Protein AF-A0A3M7BL14-F1 (afdb_monomer_lite)

Structure (mmCIF, N/CA/C/O backbone):
data_AF-A0A3M7BL14-F1
#
_entry.id   AF-A0A3M7BL14-F1
#
loop_
_atom_site.group_PDB
_atom_site.id
_atom_site.type_symbol
_atom_site.label_atom_id
_atom_site.label_alt_id
_atom_site.label_comp_id
_atom_site.label_asym_id
_atom_site.label_entity_id
_atom_site.label_seq_id
_atom_site.pdbx_PDB_ins_code
_atom_site.Cartn_x
_atom_site.Cartn_y
_atom_site.Cartn_z
_atom_site.occupancy
_atom_site.B_iso_or_equiv
_atom_site.auth_seq_id
_atom_site.auth_comp_id
_atom_site.auth_asym_id
_atom_site.auth_atom_id
_atom_site.pdbx_PDB_model_num
ATOM 1 N N . MET A 1 1 ? 9.850 -23.586 7.748 1.00 41.16 1 MET A N 1
ATOM 2 C CA . MET A 1 1 ? 8.834 -22.650 7.233 1.00 41.16 1 MET A CA 1
ATOM 3 C C . MET A 1 1 ? 8.007 -23.452 6.262 1.00 41.16 1 MET A C 1
ATOM 5 O O . MET A 1 1 ? 8.521 -23.792 5.204 1.00 41.16 1 MET A O 1
ATOM 9 N N . ASP A 1 2 ? 6.815 -23.858 6.680 1.00 37.50 2 ASP A N 1
ATOM 10 C CA . ASP A 1 2 ? 5.893 -24.567 5.799 1.00 37.50 2 ASP A CA 1
ATOM 11 C C . ASP A 1 2 ? 5.410 -23.602 4.717 1.00 37.50 2 ASP A C 1
ATOM 13 O O . ASP A 1 2 ? 5.098 -22.442 5.001 1.00 37.50 2 ASP A O 1
ATOM 17 N N . LEU A 1 3 ? 5.419 -24.060 3.466 1.00 44.44 3 LEU A N 1
ATOM 18 C CA . LEU A 1 3 ? 4.859 -23.299 2.356 1.00 44.44 3 LEU A CA 1
ATOM 19 C C . LEU A 1 3 ? 3.351 -23.142 2.596 1.00 44.44 3 LEU A C 1
ATOM 21 O O . LEU A 1 3 ? 2.692 -24.127 2.943 1.00 44.44 3 LEU A O 1
ATOM 25 N N . PRO A 1 4 ? 2.781 -21.940 2.425 1.00 52.47 4 PRO A N 1
ATOM 26 C CA . PRO A 1 4 ? 1.350 -21.756 2.590 1.00 52.47 4 PRO A CA 1
ATOM 27 C C . PRO A 1 4 ? 0.612 -22.582 1.529 1.00 52.47 4 PRO A C 1
ATOM 29 O O . PRO A 1 4 ? 0.928 -22.527 0.340 1.00 52.47 4 PRO A O 1
ATOM 32 N N . SER A 1 5 ? -0.362 -23.383 1.960 1.00 56.09 5 SER A N 1
ATOM 33 C CA . SER A 1 5 ? -1.155 -24.214 1.057 1.00 56.09 5 SER A CA 1
ATOM 34 C C . SER A 1 5 ? -1.935 -23.355 0.055 1.00 56.09 5 SER A C 1
ATOM 36 O O . SER A 1 5 ? -2.539 -22.343 0.424 1.00 56.09 5 SER A O 1
ATOM 38 N N . ILE A 1 6 ? -1.972 -23.79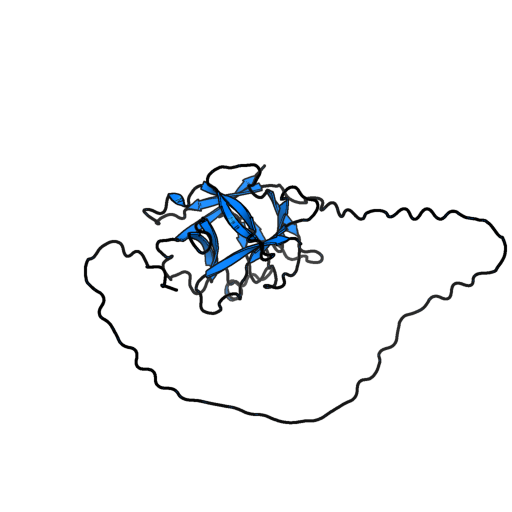7 -1.202 1.00 61.47 6 ILE A N 1
ATOM 39 C CA . ILE A 1 6 ? -2.908 -23.301 -2.216 1.00 61.47 6 ILE A CA 1
ATOM 40 C C . ILE A 1 6 ? -4.234 -24.037 -2.008 1.00 61.47 6 ILE A C 1
ATOM 42 O O . ILE A 1 6 ? -4.278 -25.268 -1.968 1.00 61.47 6 ILE A O 1
ATOM 46 N N . CYS A 1 7 ? -5.320 -23.286 -1.839 1.00 57.59 7 CYS A N 1
ATOM 47 C CA . CYS A 1 7 ? -6.645 -23.856 -1.616 1.00 57.59 7 CYS A CA 1
ATOM 48 C C . CYS A 1 7 ? -7.223 -24.303 -2.956 1.00 57.59 7 CYS A C 1
ATOM 50 O O . CYS A 1 7 ? -7.874 -23.519 -3.640 1.00 57.59 7 CYS A O 1
ATOM 52 N N . ASN A 1 8 ? -7.009 -25.564 -3.327 1.00 48.22 8 ASN A N 1
ATOM 53 C CA . ASN A 1 8 ? -7.772 -26.165 -4.413 1.00 48.22 8 ASN A CA 1
ATOM 54 C C . ASN A 1 8 ? -9.189 -26.462 -3.918 1.00 48.22 8 ASN A C 1
ATOM 56 O O . ASN A 1 8 ? -9.398 -27.297 -3.036 1.00 48.22 8 ASN A O 1
ATOM 60 N N . GLY A 1 9 ? -10.170 -25.777 -4.502 1.00 47.72 9 GLY A N 1
ATOM 61 C CA . GLY A 1 9 ? -11.569 -26.157 -4.376 1.00 47.72 9 GLY A CA 1
ATOM 62 C C . GLY A 1 9 ? -11.783 -27.543 -4.985 1.00 47.72 9 GLY A C 1
ATOM 63 O O . GLY A 1 9 ? -11.813 -27.680 -6.200 1.00 47.72 9 GLY A O 1
ATOM 64 N N . GLY A 1 10 ? -11.928 -28.553 -4.126 1.00 42.00 10 GLY A N 1
ATOM 65 C CA . GLY A 1 10 ? -12.527 -29.851 -4.441 1.00 42.00 10 GLY A CA 1
ATOM 66 C C . GLY A 1 10 ? -11.692 -30.820 -5.287 1.00 42.00 10 GLY A C 1
ATOM 67 O O . GLY A 1 10 ? -11.749 -30.791 -6.507 1.00 42.00 10 GLY A O 1
ATOM 68 N N . SER A 1 11 ? -11.017 -31.768 -4.629 1.00 35.56 11 SER A N 1
ATOM 69 C CA . SER A 1 11 ? -11.006 -33.204 -4.978 1.00 35.56 11 SER A CA 1
ATOM 70 C C . SER A 1 11 ? -10.011 -33.934 -4.070 1.00 35.56 11 SER A C 1
ATOM 72 O O . SER A 1 11 ? -8.833 -33.591 -3.998 1.00 35.56 11 SER A O 1
ATOM 74 N N . THR A 1 12 ? -10.496 -34.934 -3.340 1.00 47.69 12 THR A N 1
ATOM 75 C CA . THR A 1 12 ? -9.707 -35.804 -2.465 1.00 47.69 12 THR A CA 1
ATOM 76 C C . THR A 1 12 ? -8.839 -36.753 -3.289 1.00 47.69 12 THR A C 1
ATOM 78 O O . THR A 1 12 ? -9.348 -37.715 -3.863 1.00 47.69 12 THR A O 1
ATOM 81 N N . SER A 1 13 ? -7.525 -36.533 -3.325 1.00 33.97 13 SER A N 1
ATOM 82 C CA . SER A 1 13 ? -6.519 -37.548 -3.681 1.00 33.97 13 SER A CA 1
ATOM 83 C C . SER A 1 13 ? -5.171 -37.178 -3.041 1.00 33.97 13 SER A C 1
ATOM 85 O O . SER A 1 13 ? -4.800 -36.005 -3.085 1.00 33.97 13 SER A O 1
ATOM 87 N N . PRO A 1 14 ? -4.447 -38.121 -2.408 1.00 36.03 14 PRO A N 1
ATOM 88 C CA . PRO A 1 14 ? -3.209 -37.817 -1.690 1.00 36.03 14 PRO A CA 1
ATOM 89 C C . PRO A 1 14 ? -2.059 -37.469 -2.656 1.00 36.03 14 PRO A C 1
ATOM 91 O O . PRO A 1 14 ? -2.039 -37.970 -3.784 1.00 36.03 14 PRO A O 1
ATOM 94 N N . PRO A 1 15 ? -1.083 -36.640 -2.240 1.00 37.47 15 PRO A N 1
ATOM 95 C CA . PRO A 1 15 ? -0.008 -36.202 -3.118 1.00 37.47 15 PRO A CA 1
ATOM 96 C C . PRO A 1 15 ? 0.988 -37.336 -3.389 1.00 37.47 15 PRO A C 1
ATOM 98 O O . PRO A 1 15 ? 1.529 -37.967 -2.480 1.00 37.47 15 PRO A O 1
ATOM 101 N N . PHE A 1 16 ? 1.247 -37.556 -4.674 1.00 31.77 16 PHE A N 1
ATOM 102 C CA . PHE A 1 16 ? 2.338 -38.375 -5.183 1.00 31.77 16 PHE A CA 1
ATOM 103 C C . PHE A 1 16 ? 3.661 -37.648 -4.886 1.00 31.77 16 PHE A C 1
ATOM 105 O O . PHE A 1 16 ? 3.895 -36.545 -5.379 1.00 31.77 16 PHE A O 1
ATOM 112 N N . PHE A 1 17 ? 4.523 -38.239 -4.058 1.00 30.25 17 PHE A N 1
ATOM 113 C CA . PHE A 1 17 ? 5.873 -37.731 -3.810 1.00 30.25 17 PHE A CA 1
ATOM 114 C C . PHE A 1 17 ? 6.728 -37.923 -5.070 1.00 30.25 17 PHE A C 1
ATOM 116 O O . PHE A 1 17 ? 7.140 -39.041 -5.377 1.00 30.25 17 PHE A O 1
ATOM 123 N N . LEU A 1 18 ? 7.039 -36.840 -5.784 1.00 31.92 18 LEU A N 1
ATOM 124 C CA . LEU A 1 18 ? 8.152 -36.823 -6.732 1.00 31.92 18 LEU A CA 1
ATOM 125 C C . LEU A 1 18 ? 9.403 -36.314 -6.010 1.00 31.92 18 LEU A C 1
ATOM 127 O O . LEU A 1 18 ? 9.546 -35.130 -5.717 1.00 31.92 18 LEU A O 1
ATOM 131 N N . GLN A 1 19 ? 10.307 -37.248 -5.706 1.00 29.39 19 GLN A N 1
ATOM 132 C CA . GLN A 1 19 ? 11.683 -36.958 -5.313 1.00 29.39 19 GLN A CA 1
ATOM 133 C C . GLN A 1 19 ? 12.407 -36.266 -6.474 1.00 29.39 19 GLN A C 1
ATOM 135 O O . GLN A 1 19 ? 12.618 -36.883 -7.519 1.00 29.39 19 GLN A O 1
ATOM 140 N N . TYR A 1 20 ? 12.862 -35.026 -6.280 1.00 29.94 20 TYR A N 1
ATOM 141 C CA . TYR A 1 20 ? 13.857 -34.429 -7.169 1.00 29.94 20 TYR A CA 1
ATOM 142 C C . TYR A 1 20 ? 15.266 -34.657 -6.624 1.00 29.94 20 TYR A C 1
ATOM 144 O O .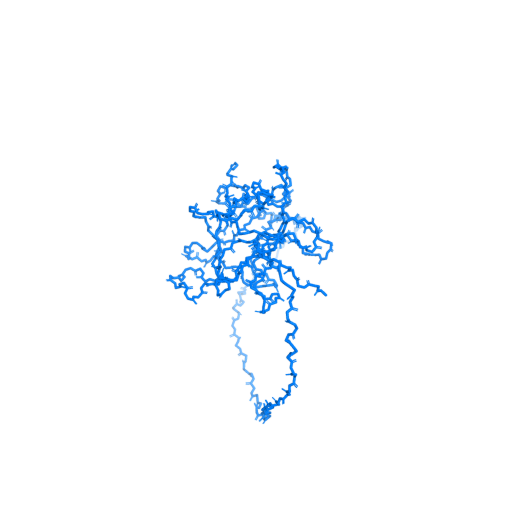 TYR A 1 20 ? 15.673 -34.161 -5.576 1.00 29.94 20 TYR A O 1
ATOM 152 N N . LYS A 1 21 ? 15.980 -35.476 -7.391 1.00 27.09 21 LYS A N 1
ATOM 153 C CA . LYS A 1 21 ? 17.391 -35.828 -7.305 1.00 27.09 21 LYS A CA 1
ATOM 154 C C . LYS A 1 21 ? 18.242 -34.585 -7.578 1.00 27.09 21 LYS A C 1
ATOM 156 O O . LYS A 1 21 ? 18.155 -34.008 -8.658 1.00 27.09 21 LYS A O 1
ATOM 161 N N . THR A 1 22 ? 19.072 -34.185 -6.621 1.00 33.50 22 THR A N 1
ATOM 162 C CA . THR A 1 22 ? 20.113 -33.177 -6.839 1.00 33.50 22 THR A CA 1
ATOM 163 C C . THR A 1 22 ? 21.278 -33.791 -7.613 1.00 33.50 22 THR A C 1
ATOM 165 O O . THR A 1 22 ? 21.685 -34.930 -7.373 1.00 33.50 22 THR A O 1
ATOM 168 N N . SER A 1 23 ? 21.839 -33.045 -8.559 1.00 31.73 23 SER A N 1
ATOM 169 C CA . SER A 1 23 ? 23.209 -33.250 -9.033 1.00 31.73 23 SER A CA 1
ATOM 170 C C . SER A 1 23 ? 23.808 -31.889 -9.409 1.00 31.73 23 SER A C 1
ATOM 172 O O . SER A 1 23 ? 23.117 -31.099 -10.053 1.00 31.73 23 SER A O 1
ATOM 174 N N . PRO A 1 24 ? 25.036 -31.590 -8.952 1.00 34.31 24 PRO A N 1
ATOM 175 C CA . PRO A 1 24 ? 25.670 -30.283 -9.081 1.00 34.31 24 PRO A CA 1
ATOM 176 C C . PRO A 1 24 ? 26.440 -30.197 -10.399 1.00 34.31 24 PRO A C 1
ATOM 178 O O . PRO A 1 24 ? 26.837 -31.232 -10.928 1.00 34.31 24 PRO A O 1
ATOM 181 N N . LEU A 1 25 ? 26.714 -28.986 -10.885 1.00 30.39 25 LEU A N 1
ATOM 182 C CA . LEU A 1 25 ? 27.936 -28.723 -11.644 1.00 30.39 25 LEU A CA 1
ATOM 183 C C . LEU A 1 25 ? 28.258 -27.227 -11.664 1.00 30.39 25 LEU A C 1
ATOM 185 O O . LEU A 1 25 ? 27.433 -26.381 -12.005 1.00 30.39 25 LEU A O 1
ATOM 189 N N . ASP A 1 26 ? 29.492 -26.974 -11.249 1.00 28.78 26 ASP A N 1
ATOM 190 C CA . ASP A 1 26 ? 30.219 -25.721 -11.205 1.00 28.78 26 ASP A CA 1
ATOM 191 C C . ASP A 1 26 ? 30.366 -25.054 -12.577 1.00 28.78 26 ASP A C 1
ATOM 193 O O . ASP A 1 26 ? 30.581 -25.727 -13.586 1.00 28.78 26 ASP A O 1
ATOM 197 N N . LEU A 1 27 ? 30.439 -23.720 -12.587 1.00 28.75 27 LEU A N 1
ATOM 198 C CA . LEU A 1 27 ? 31.413 -23.049 -13.445 1.00 28.75 27 LEU A CA 1
ATOM 199 C C . LEU A 1 27 ? 31.888 -21.740 -12.803 1.00 28.75 27 LEU A C 1
ATOM 201 O O . LEU A 1 27 ? 31.223 -20.706 -12.838 1.00 28.75 27 LEU A O 1
ATOM 205 N N . PHE A 1 28 ? 33.073 -21.818 -12.204 1.00 28.89 28 PHE A N 1
ATOM 206 C CA . PHE A 1 28 ? 33.895 -20.677 -11.830 1.00 28.89 28 PHE A CA 1
ATOM 207 C C . PHE A 1 28 ? 34.388 -19.961 -13.092 1.00 28.89 28 PHE A C 1
ATOM 209 O O . PHE A 1 28 ? 34.920 -20.604 -13.995 1.00 28.89 28 PHE A O 1
ATOM 216 N N . HIS A 1 29 ? 34.324 -18.630 -13.112 1.00 29.77 29 HIS A N 1
ATOM 217 C CA . HIS A 1 29 ? 35.235 -17.840 -13.935 1.00 29.77 29 HIS A CA 1
ATOM 218 C C . HIS A 1 29 ? 35.896 -16.760 -13.083 1.00 29.77 29 HIS A C 1
ATOM 220 O O . HIS A 1 29 ? 35.308 -15.745 -12.716 1.00 29.77 29 HIS A O 1
ATOM 226 N N . THR A 1 30 ? 37.151 -17.036 -12.757 1.00 28.30 30 THR A N 1
ATOM 227 C CA . THR A 1 30 ? 38.121 -16.125 -12.162 1.00 28.30 30 THR A CA 1
ATOM 228 C C . THR A 1 30 ? 38.640 -15.179 -13.244 1.00 28.30 30 THR A C 1
ATOM 230 O O . THR A 1 30 ? 39.097 -15.650 -14.285 1.00 28.30 30 THR A O 1
ATOM 233 N N . VAL A 1 31 ? 38.655 -13.869 -12.986 1.00 30.61 31 VAL A N 1
ATOM 234 C CA . VAL A 1 31 ? 39.579 -12.929 -13.644 1.00 30.61 31 VAL A CA 1
ATOM 235 C C . VAL A 1 31 ? 40.153 -11.982 -12.584 1.00 30.61 31 VAL A C 1
ATOM 237 O O . VAL A 1 31 ? 39.462 -11.123 -12.049 1.00 30.61 31 VAL A O 1
ATOM 240 N N . ASN A 1 32 ? 41.437 -12.182 -12.292 1.00 28.78 32 ASN A N 1
ATOM 241 C CA . ASN A 1 32 ? 42.397 -11.228 -11.716 1.00 28.78 32 ASN A CA 1
ATOM 242 C C . ASN A 1 32 ? 43.225 -10.714 -12.927 1.00 28.78 32 ASN A C 1
ATOM 244 O O . ASN A 1 32 ? 43.373 -11.468 -13.884 1.00 28.78 32 ASN A O 1
ATOM 248 N N . THR A 1 33 ? 43.797 -9.513 -13.055 1.00 29.86 33 THR A N 1
ATOM 249 C CA . THR A 1 33 ? 44.351 -8.535 -12.105 1.00 29.86 33 THR A CA 1
ATOM 250 C C . THR A 1 33 ? 44.741 -7.244 -12.870 1.00 29.86 33 THR A C 1
ATOM 252 O O . THR A 1 33 ? 45.193 -7.323 -14.008 1.00 29.86 33 THR A O 1
ATOM 255 N N . THR A 1 34 ? 44.686 -6.103 -12.163 1.00 30.25 34 THR A N 1
ATOM 256 C CA . THR A 1 34 ? 45.609 -4.929 -12.169 1.00 30.25 34 THR A CA 1
ATOM 257 C C . THR A 1 34 ? 45.775 -4.019 -13.401 1.00 30.25 34 THR A C 1
ATOM 259 O O . THR A 1 34 ? 46.397 -4.420 -14.376 1.00 30.25 34 THR A O 1
ATOM 262 N N . HIS A 1 35 ? 45.483 -2.715 -13.238 1.00 29.88 35 HIS A N 1
ATOM 263 C CA . HIS A 1 35 ? 46.529 -1.674 -13.137 1.00 29.88 35 HIS A CA 1
ATOM 264 C C . HIS A 1 35 ? 45.994 -0.347 -12.557 1.00 29.88 35 HIS A C 1
ATOM 266 O O . HIS A 1 35 ? 44.815 -0.025 -12.666 1.00 29.88 35 HIS A O 1
ATOM 272 N N . SER A 1 36 ? 46.881 0.385 -11.888 1.00 32.72 36 SER A N 1
ATOM 273 C CA . SER A 1 36 ? 46.636 1.444 -10.905 1.00 32.72 36 SER A CA 1
ATOM 274 C C . SER A 1 36 ? 46.965 2.869 -11.386 1.00 32.72 36 SER A C 1
ATOM 276 O O . SER A 1 36 ? 48.028 3.077 -11.964 1.00 32.72 36 SER A O 1
ATOM 278 N N . THR A 1 37 ? 46.133 3.829 -10.934 1.00 33.41 37 THR A N 1
ATOM 279 C CA . THR A 1 37 ? 46.397 5.257 -10.568 1.00 33.41 37 THR A CA 1
ATOM 280 C C . THR A 1 37 ? 46.867 6.283 -11.624 1.00 33.41 37 THR A C 1
ATOM 282 O O . THR A 1 37 ? 47.447 5.879 -12.623 1.00 33.41 37 THR A O 1
ATOM 285 N N . PRO A 1 38 ? 46.720 7.621 -11.395 1.00 37.47 38 PRO A N 1
ATOM 286 C CA . PRO A 1 38 ? 46.203 8.327 -10.206 1.00 37.47 38 PRO A CA 1
ATOM 287 C C . PRO A 1 38 ? 45.088 9.369 -10.461 1.00 37.47 38 PRO A C 1
ATOM 289 O O . PRO A 1 38 ? 44.842 9.833 -11.571 1.00 37.47 38 PRO A O 1
ATOM 292 N N . ALA A 1 39 ? 44.461 9.772 -9.353 1.00 35.12 39 ALA A N 1
ATOM 293 C CA . ALA A 1 39 ? 43.538 10.893 -9.230 1.00 35.12 39 ALA A CA 1
ATOM 294 C C . ALA A 1 39 ? 44.188 12.249 -9.572 1.00 35.12 39 ALA A C 1
ATOM 296 O O . ALA A 1 39 ? 45.370 12.472 -9.301 1.00 35.12 39 ALA A O 1
ATOM 297 N N . GLN A 1 40 ? 43.380 13.171 -10.101 1.00 35.88 40 GLN A N 1
ATOM 298 C CA . GLN A 1 40 ? 43.687 14.600 -10.187 1.00 35.88 40 GLN A CA 1
ATOM 299 C C . GLN A 1 40 ? 42.554 15.409 -9.531 1.00 35.88 40 GLN A C 1
ATOM 301 O O . GLN A 1 40 ? 41.386 15.038 -9.677 1.00 35.88 40 GLN A O 1
ATOM 306 N N . PRO A 1 41 ? 42.878 16.480 -8.786 1.00 34.25 41 PRO A N 1
ATOM 307 C CA . PRO A 1 41 ? 41.911 17.246 -8.013 1.00 34.25 41 PRO A CA 1
ATOM 308 C C . PRO A 1 41 ? 41.213 18.286 -8.894 1.00 34.25 41 PRO A C 1
ATOM 310 O O . PRO A 1 41 ? 41.864 19.013 -9.639 1.00 34.25 41 PRO A O 1
ATOM 313 N N . ILE A 1 42 ? 39.891 18.407 -8.769 1.00 39.28 42 ILE A N 1
ATOM 314 C CA . ILE A 1 42 ? 39.147 19.527 -9.351 1.00 39.28 42 ILE A CA 1
ATOM 315 C C . ILE A 1 42 ? 38.859 20.520 -8.227 1.00 39.28 42 ILE A C 1
ATOM 317 O O . ILE A 1 42 ? 37.978 20.326 -7.393 1.00 39.28 42 ILE A O 1
ATOM 321 N N . THR A 1 43 ? 39.663 21.576 -8.195 1.00 36.53 43 THR A N 1
ATOM 322 C CA . THR A 1 43 ? 39.431 22.810 -7.447 1.00 36.53 43 THR A CA 1
ATOM 323 C C . THR A 1 43 ? 38.402 23.666 -8.180 1.00 36.53 43 THR A C 1
ATOM 325 O O . THR A 1 43 ? 38.567 23.879 -9.377 1.00 36.53 43 THR A O 1
ATOM 328 N N . ASN A 1 44 ? 37.386 24.170 -7.470 1.00 36.06 44 ASN A N 1
ATOM 329 C CA . ASN A 1 44 ? 36.844 25.533 -7.602 1.00 36.06 44 ASN A CA 1
ATOM 330 C C . ASN A 1 44 ? 35.692 25.733 -6.602 1.00 36.06 44 ASN A C 1
ATOM 332 O O . ASN A 1 44 ? 34.534 25.452 -6.897 1.00 36.06 44 ASN A O 1
ATOM 336 N N . VAL A 1 45 ? 36.016 26.253 -5.416 1.00 40.16 45 VAL A N 1
ATOM 337 C CA . VAL A 1 45 ? 35.053 26.975 -4.576 1.00 40.16 45 VAL A CA 1
ATOM 338 C C . VAL A 1 45 ? 35.553 28.408 -4.489 1.00 40.16 45 VAL A C 1
ATOM 340 O O . VAL A 1 45 ? 36.629 28.680 -3.960 1.00 40.16 45 VAL A O 1
ATOM 343 N N . THR A 1 46 ? 34.787 29.317 -5.076 1.00 36.97 46 THR A N 1
ATOM 344 C CA . THR A 1 46 ? 35.044 30.753 -5.066 1.00 36.97 46 THR A CA 1
ATOM 345 C C . THR A 1 46 ? 34.723 31.295 -3.675 1.00 36.97 46 THR A C 1
ATOM 347 O O . THR A 1 46 ? 33.561 31.500 -3.332 1.00 36.97 46 THR A O 1
ATOM 350 N N . THR A 1 47 ? 35.743 31.518 -2.849 1.00 37.88 47 THR A N 1
ATOM 351 C CA . THR A 1 47 ? 35.590 32.230 -1.575 1.00 37.88 47 THR A CA 1
ATOM 352 C C . THR A 1 47 ? 35.518 33.729 -1.857 1.00 37.88 47 THR A C 1
ATOM 354 O O . THR A 1 47 ? 36.487 34.330 -2.318 1.00 37.88 47 THR A O 1
ATOM 357 N N . ALA A 1 48 ? 34.369 34.346 -1.587 1.00 38.16 48 ALA A N 1
ATOM 358 C CA . ALA A 1 48 ? 34.241 35.797 -1.579 1.00 38.16 48 ALA A CA 1
ATOM 359 C C . ALA A 1 48 ? 34.969 36.374 -0.353 1.00 38.16 48 ALA A C 1
ATOM 361 O O . ALA A 1 48 ? 34.627 36.079 0.791 1.00 38.16 48 ALA A O 1
ATOM 362 N N . THR A 1 49 ? 35.975 37.213 -0.590 1.00 36.19 49 THR A N 1
ATOM 363 C CA . THR A 1 49 ? 36.690 37.949 0.457 1.00 36.19 49 THR A CA 1
ATOM 364 C C . THR A 1 49 ? 35.855 39.153 0.901 1.00 36.19 49 THR A C 1
ATOM 366 O O . THR A 1 49 ? 35.847 40.182 0.227 1.00 36.19 49 THR A O 1
ATOM 369 N N . MET A 1 50 ? 35.170 39.065 2.045 1.00 34.88 50 MET A N 1
ATOM 370 C CA . MET A 1 50 ? 34.649 40.251 2.738 1.00 34.88 50 MET A CA 1
ATOM 371 C C . MET A 1 50 ? 35.750 40.863 3.610 1.00 34.88 50 MET A C 1
ATOM 373 O O . MET A 1 50 ? 36.260 40.230 4.532 1.00 34.88 50 MET A O 1
ATOM 377 N N . LYS A 1 51 ? 36.120 42.112 3.315 1.00 36.22 51 LYS A N 1
ATOM 378 C CA . LYS A 1 51 ? 36.986 42.933 4.169 1.00 36.22 51 LYS A CA 1
ATOM 379 C C . LYS A 1 51 ? 36.168 43.435 5.361 1.00 36.22 51 LYS A C 1
ATOM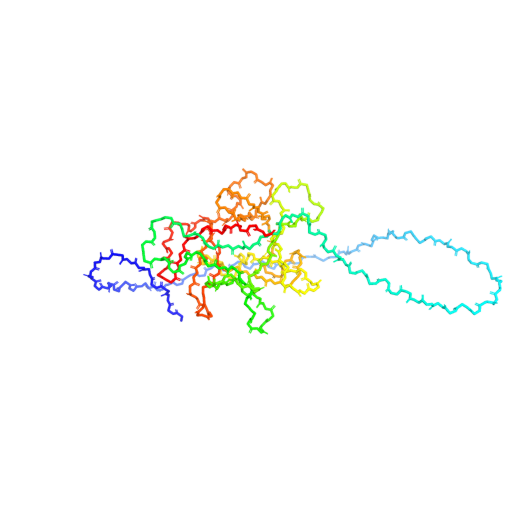 381 O O . LYS A 1 51 ? 35.224 44.191 5.160 1.00 36.22 51 LYS A O 1
ATOM 386 N N . PHE A 1 52 ? 36.554 43.065 6.581 1.00 35.41 52 PHE A N 1
ATOM 387 C CA . PHE A 1 52 ? 36.060 43.709 7.799 1.00 35.41 52 PHE A CA 1
ATOM 388 C C . PHE A 1 52 ? 37.073 44.747 8.279 1.00 35.41 52 PHE A C 1
ATOM 390 O O . PHE A 1 52 ? 38.228 44.434 8.562 1.00 35.41 52 PHE A O 1
ATOM 397 N N . GLN A 1 53 ? 36.623 45.996 8.340 1.00 34.59 53 GLN A N 1
ATOM 398 C CA . GLN A 1 53 ? 37.345 47.121 8.915 1.00 34.59 53 GLN A CA 1
ATOM 399 C C . GLN A 1 53 ? 36.939 47.225 10.391 1.00 34.59 53 GLN A C 1
ATOM 401 O O . GLN A 1 53 ? 35.754 47.219 10.716 1.00 34.59 53 GLN A O 1
ATOM 406 N N . ALA A 1 54 ? 37.927 47.239 11.285 1.00 43.41 54 ALA A N 1
ATOM 407 C CA . ALA A 1 54 ? 37.720 47.260 12.727 1.00 43.41 54 ALA A CA 1
ATOM 408 C C . ALA A 1 54 ? 37.250 48.640 13.213 1.00 43.41 54 ALA A C 1
ATOM 410 O O . ALA A 1 54 ? 37.845 49.660 12.865 1.00 43.41 54 ALA A O 1
ATOM 411 N N . GLY A 1 55 ? 36.235 48.657 14.078 1.00 37.16 55 GLY A N 1
ATOM 412 C CA . GLY A 1 55 ? 35.860 49.833 14.856 1.00 37.16 55 GLY A CA 1
ATOM 413 C C . GLY A 1 55 ? 34.525 49.657 15.573 1.00 37.16 55 GLY A C 1
ATOM 414 O O . GLY A 1 55 ? 33.484 49.663 14.931 1.00 37.16 55 GLY A O 1
ATOM 415 N N . GLY A 1 56 ? 34.562 49.548 16.904 1.00 37.75 56 GLY A N 1
ATOM 416 C CA . GLY A 1 56 ? 33.385 49.715 17.763 1.00 37.75 56 GLY A CA 1
ATOM 417 C C . GLY A 1 56 ? 32.985 48.471 18.550 1.00 37.75 56 GLY A C 1
ATOM 418 O O . GLY A 1 56 ? 32.341 47.562 18.040 1.00 37.75 56 GLY A O 1
ATOM 419 N N . THR A 1 57 ? 33.330 48.465 19.834 1.00 45.66 57 THR A N 1
ATOM 420 C CA . THR A 1 57 ? 32.767 47.587 20.860 1.00 45.66 57 THR A CA 1
ATOM 421 C C . THR A 1 57 ? 31.273 47.863 21.040 1.00 45.66 57 THR A C 1
ATOM 423 O O . THR A 1 57 ? 30.891 48.920 21.534 1.00 45.66 57 THR A O 1
ATOM 426 N N . VAL A 1 58 ? 30.431 46.882 20.710 1.00 43.88 58 VAL A N 1
ATOM 427 C CA . VAL A 1 58 ? 29.046 46.787 21.190 1.00 43.88 58 VAL A CA 1
ATOM 428 C C . VAL A 1 58 ? 28.817 45.341 21.622 1.00 43.88 58 VAL A C 1
ATOM 430 O O . VAL A 1 58 ? 28.919 44.419 20.815 1.00 43.88 58 VAL A O 1
ATOM 433 N N . PHE A 1 59 ? 28.538 45.135 22.910 1.00 43.69 59 PHE A N 1
ATOM 434 C CA . PHE A 1 59 ? 28.054 43.858 23.431 1.00 43.69 59 PHE A CA 1
ATOM 435 C C . PHE A 1 59 ? 26.658 43.598 22.853 1.00 43.69 59 PHE A C 1
ATOM 437 O O . PHE A 1 59 ? 25.661 44.093 23.371 1.00 43.69 59 PHE A O 1
ATOM 444 N N . ALA A 1 60 ? 26.587 42.844 21.760 1.00 44.88 60 ALA A N 1
ATOM 445 C CA . ALA A 1 60 ? 25.332 42.332 21.233 1.00 44.88 60 ALA A CA 1
ATOM 446 C C . ALA A 1 60 ? 25.097 40.931 21.810 1.00 44.88 60 ALA A C 1
ATOM 448 O O . ALA A 1 60 ? 25.780 39.973 21.446 1.00 44.88 60 ALA A O 1
ATOM 449 N N . PHE A 1 61 ? 24.121 40.812 22.713 1.00 48.44 61 PHE A N 1
ATOM 450 C CA . PHE A 1 61 ? 23.515 39.527 23.052 1.00 48.44 61 PHE A CA 1
ATOM 451 C C . PHE A 1 61 ? 22.879 38.961 21.775 1.00 48.44 61 PHE A C 1
ATOM 453 O O . PHE A 1 61 ? 21.756 39.314 21.421 1.00 48.44 61 PHE A O 1
ATOM 460 N N . SER A 1 62 ? 23.621 38.120 21.049 1.00 45.72 62 SER A N 1
ATOM 461 C CA . SER A 1 62 ? 23.081 37.347 19.931 1.00 45.72 62 SER A CA 1
ATOM 462 C C . SER A 1 62 ? 22.125 36.305 20.490 1.00 45.72 62 SER A C 1
ATOM 464 O O . SER A 1 62 ? 22.523 35.217 20.900 1.00 45.72 62 SER A O 1
ATOM 466 N N . THR A 1 63 ? 20.844 36.652 20.524 1.00 48.22 63 THR A N 1
ATOM 467 C CA . THR A 1 63 ? 19.773 35.668 20.584 1.00 48.22 63 THR A CA 1
ATOM 468 C C . THR A 1 63 ? 19.803 34.908 19.260 1.00 48.22 63 THR A C 1
ATOM 470 O O . THR A 1 63 ? 19.347 35.388 18.227 1.00 48.22 63 THR A O 1
ATOM 473 N N . MET A 1 64 ? 20.406 33.717 19.270 1.00 47.28 64 MET A N 1
ATOM 474 C CA . MET A 1 64 ? 20.175 32.722 18.226 1.00 47.28 64 MET A CA 1
ATOM 475 C C . MET A 1 64 ? 18.689 32.365 18.285 1.00 47.28 64 MET A C 1
ATOM 477 O O . MET A 1 64 ? 18.273 31.515 19.070 1.00 47.28 64 MET A O 1
ATOM 481 N N . ILE A 1 65 ? 17.873 33.045 17.483 1.00 50.16 65 ILE A N 1
ATOM 482 C CA . ILE A 1 65 ? 16.552 32.543 17.131 1.00 50.16 65 ILE A CA 1
ATOM 483 C C . ILE A 1 65 ? 16.827 31.296 16.295 1.00 50.16 65 ILE A C 1
ATOM 485 O O . ILE A 1 65 ? 17.113 31.380 15.102 1.00 50.16 65 ILE A O 1
ATOM 489 N N . VAL A 1 66 ? 16.799 30.131 16.939 1.00 47.47 66 VAL A N 1
ATOM 490 C CA . VAL A 1 66 ? 16.664 28.864 16.228 1.00 47.47 66 VAL A CA 1
ATOM 491 C C . VAL A 1 66 ? 15.256 28.892 15.652 1.00 47.47 66 VAL A C 1
ATOM 493 O O . VAL A 1 66 ? 14.291 28.539 16.324 1.00 47.47 66 VAL A O 1
ATOM 496 N N . ALA A 1 67 ? 15.121 29.396 14.427 1.00 53.47 67 ALA A N 1
ATOM 497 C CA . ALA A 1 67 ? 13.936 29.145 13.636 1.00 53.47 67 ALA A CA 1
ATOM 498 C C . ALA A 1 67 ? 13.890 27.628 13.443 1.00 53.47 67 ALA A C 1
ATOM 500 O O . ALA A 1 67 ? 14.674 27.063 12.680 1.00 53.47 67 ALA A O 1
ATOM 501 N N . SER A 1 68 ? 13.033 26.952 14.206 1.00 45.69 68 SER A N 1
ATOM 502 C CA . SER A 1 68 ? 12.672 25.580 13.912 1.00 45.69 68 SER A CA 1
ATOM 503 C C . SER A 1 68 ? 12.114 25.582 12.495 1.00 45.69 68 SER A C 1
ATOM 505 O O . SER A 1 68 ? 11.015 26.070 12.241 1.00 45.69 68 SER A O 1
ATOM 507 N N . LEU A 1 69 ? 12.881 25.039 11.550 1.00 45.88 69 LEU A N 1
ATOM 508 C CA . LEU A 1 69 ? 12.340 24.556 10.289 1.00 45.88 69 LEU A CA 1
ATOM 509 C C . LEU A 1 69 ? 11.474 23.339 10.630 1.00 45.88 69 LEU A C 1
ATOM 511 O O . LEU A 1 69 ? 11.838 22.199 10.365 1.00 45.88 69 LEU A O 1
ATOM 515 N N . ALA A 1 70 ? 10.325 23.576 11.262 1.00 42.44 70 ALA A N 1
ATOM 516 C CA . ALA A 1 70 ? 9.197 22.699 11.064 1.00 42.44 70 ALA A CA 1
ATOM 517 C C . ALA A 1 70 ? 8.860 22.872 9.586 1.00 42.44 70 ALA A C 1
ATOM 519 O O . ALA A 1 70 ? 8.194 23.831 9.197 1.00 42.44 70 ALA A O 1
ATOM 520 N N . GLN A 1 71 ? 9.406 21.995 8.743 1.00 46.41 71 GLN A N 1
ATOM 521 C CA . GLN A 1 71 ? 8.809 21.752 7.445 1.00 46.41 71 GLN A CA 1
ATOM 522 C C . GLN A 1 71 ? 7.414 21.221 7.755 1.00 46.41 71 GLN A C 1
ATOM 524 O O . GLN A 1 71 ? 7.213 20.032 7.982 1.00 46.41 71 GLN A O 1
ATOM 529 N N . VAL A 1 72 ? 6.457 22.141 7.869 1.00 45.88 72 VAL A N 1
ATOM 530 C CA . VAL A 1 72 ? 5.053 21.811 7.726 1.00 45.88 72 VAL A CA 1
ATOM 531 C C . VAL A 1 72 ? 4.980 21.310 6.299 1.00 45.88 72 VAL A C 1
ATOM 533 O O . VAL A 1 72 ? 5.049 22.102 5.363 1.00 45.88 72 VAL A O 1
ATOM 536 N N . PHE A 1 73 ? 4.969 19.989 6.140 1.00 47.44 73 PHE A N 1
ATOM 537 C CA . PHE A 1 73 ? 4.570 19.371 4.892 1.00 47.44 73 PHE A CA 1
ATOM 538 C C . PHE A 1 73 ? 3.159 19.882 4.642 1.00 47.44 73 PHE A C 1
ATOM 540 O O . PHE A 1 73 ? 2.202 19.479 5.305 1.00 47.44 73 PHE A O 1
ATOM 547 N N . THR A 1 74 ? 3.057 20.896 3.791 1.00 48.38 74 THR A N 1
ATOM 548 C CA . THR A 1 74 ? 1.783 21.404 3.328 1.00 48.38 74 THR A CA 1
ATOM 549 C C . THR A 1 74 ? 1.197 20.283 2.508 1.00 48.38 74 THR A C 1
ATOM 551 O O . THR A 1 74 ? 1.703 19.982 1.438 1.00 48.38 74 THR A O 1
ATOM 554 N N . ASN A 1 75 ? 0.194 19.605 3.053 1.00 51.12 75 ASN A N 1
ATOM 555 C CA . ASN A 1 75 ? -0.484 18.548 2.335 1.00 51.12 75 ASN A CA 1
ATOM 556 C C . ASN A 1 75 ? -1.056 19.131 1.032 1.00 51.12 75 ASN A C 1
ATOM 558 O O . ASN A 1 75 ? -1.966 19.961 1.065 1.00 51.12 75 ASN A O 1
ATOM 562 N N . HIS A 1 76 ? -0.468 18.755 -0.102 1.00 58.28 76 HIS A N 1
ATOM 563 C CA . HIS A 1 76 ? -0.868 19.269 -1.408 1.00 58.28 76 HIS A CA 1
ATOM 564 C C . HIS A 1 76 ? -2.016 18.458 -2.034 1.00 58.28 76 HIS A C 1
ATOM 566 O O . HIS A 1 76 ? -2.550 18.878 -3.060 1.00 58.28 76 HIS A O 1
ATOM 572 N N . SER A 1 77 ? -2.432 17.336 -1.428 1.00 73.19 77 SER A N 1
ATOM 573 C CA . SER A 1 77 ? -3.543 16.507 -1.911 1.00 73.19 77 SER A CA 1
ATOM 574 C C . SER A 1 77 ? -4.602 16.236 -0.835 1.00 73.19 77 SER A C 1
ATOM 576 O O . SER A 1 77 ? -4.416 16.478 0.354 1.00 73.19 77 SER A O 1
ATOM 578 N N . GLN A 1 78 ? -5.785 15.795 -1.259 1.00 88.69 78 GLN A N 1
ATOM 579 C CA . GLN A 1 78 ? -6.866 15.458 -0.335 1.00 88.69 78 GLN A CA 1
ATOM 580 C C . GLN A 1 78 ? -6.466 14.252 0.528 1.00 88.69 78 GLN A C 1
ATOM 582 O O . GLN A 1 78 ? -6.008 13.246 -0.015 1.00 88.69 78 GLN A O 1
ATOM 587 N N . GLU A 1 79 ? -6.654 14.333 1.850 1.00 93.44 79 GLU A N 1
ATOM 588 C CA . GLU A 1 79 ? -6.413 13.188 2.736 1.00 93.44 79 GLU A CA 1
ATOM 589 C C . GLU A 1 79 ? -7.447 12.078 2.502 1.00 93.44 79 GLU A C 1
ATOM 591 O O . GLU A 1 79 ? -8.610 12.322 2.168 1.00 93.44 79 GLU A O 1
ATOM 596 N N . TYR A 1 80 ? -7.029 10.835 2.716 1.00 96.88 80 TYR A N 1
ATOM 597 C CA . TYR A 1 80 ? -7.894 9.662 2.665 1.00 96.88 80 TYR A CA 1
ATOM 598 C C . TYR A 1 80 ? -7.400 8.572 3.607 1.00 96.88 80 TYR A C 1
ATOM 600 O O . TYR A 1 80 ? -6.211 8.445 3.880 1.00 96.88 80 TYR A O 1
ATOM 608 N N . ASN A 1 81 ? -8.303 7.711 4.059 1.00 97.88 81 ASN A N 1
ATOM 609 C CA . ASN A 1 81 ? -7.915 6.401 4.570 1.00 97.88 81 ASN A CA 1
ATOM 610 C C . ASN A 1 81 ? -7.930 5.386 3.422 1.00 97.88 81 ASN A C 1
ATOM 612 O O . ASN A 1 81 ? -8.757 5.483 2.520 1.00 97.88 81 ASN A O 1
ATOM 616 N N . LEU A 1 82 ? -7.030 4.405 3.446 1.00 98.50 82 LEU A N 1
ATOM 617 C CA . LEU A 1 82 ? -7.044 3.311 2.475 1.00 98.50 82 LEU A CA 1
ATOM 618 C C . LEU A 1 82 ? -7.829 2.127 3.036 1.00 98.50 82 LEU A C 1
ATOM 620 O O . LEU A 1 82 ? -7.569 1.690 4.160 1.00 98.50 82 LEU A O 1
ATOM 624 N N . GLN A 1 83 ? -8.758 1.616 2.234 1.00 98.56 83 GLN A N 1
ATOM 625 C CA . GLN A 1 83 ? -9.599 0.475 2.564 1.00 98.56 83 GLN A CA 1
ATOM 626 C C . GLN A 1 83 ? -9.410 -0.646 1.539 1.00 98.56 83 GLN A C 1
ATOM 628 O O . GLN A 1 83 ? -9.275 -0.383 0.340 1.00 98.56 83 GLN A O 1
ATOM 633 N N . THR A 1 84 ? -9.400 -1.897 1.986 1.00 98.75 84 THR A N 1
ATOM 634 C CA . THR A 1 84 ? -9.423 -3.040 1.073 1.00 98.75 84 THR A CA 1
ATOM 635 C C . THR A 1 84 ? -10.801 -3.189 0.438 1.00 98.75 84 THR A C 1
ATOM 637 O O . THR A 1 84 ? -11.828 -3.029 1.090 1.00 98.75 84 THR A O 1
ATOM 640 N N . CYS A 1 85 ? -10.817 -3.528 -0.845 1.00 98.50 85 CYS A N 1
ATOM 641 C CA . CYS A 1 85 ? -12.000 -3.981 -1.558 1.00 98.50 85 CYS A CA 1
ATOM 642 C C . CYS A 1 85 ? -11.635 -5.268 -2.299 1.00 98.50 85 CYS A C 1
ATOM 644 O O . CYS A 1 85 ? -10.727 -5.276 -3.132 1.00 98.50 85 CYS A O 1
ATOM 646 N N . LEU A 1 86 ? -12.275 -6.375 -1.945 1.00 97.94 86 LEU A N 1
ATOM 647 C CA . LEU A 1 86 ? -11.972 -7.706 -2.441 1.00 97.94 86 LEU A CA 1
ATOM 648 C C . LEU A 1 86 ? -12.221 -7.769 -3.950 1.00 97.94 86 LEU A C 1
ATOM 650 O O . LEU A 1 86 ? -13.285 -7.393 -4.447 1.00 97.94 86 LEU A O 1
ATOM 654 N N . LYS A 1 87 ? -11.241 -8.275 -4.707 1.00 96.81 87 LYS A N 1
ATOM 655 C CA . LYS A 1 87 ? -11.456 -8.511 -6.138 1.00 96.81 87 LYS A CA 1
ATOM 656 C C . LYS A 1 87 ? -12.471 -9.646 -6.342 1.00 96.81 87 LYS A C 1
ATOM 658 O O . LYS A 1 87 ? -12.456 -10.615 -5.575 1.00 96.81 87 LYS A O 1
ATOM 663 N N . PRO A 1 88 ? -13.323 -9.573 -7.381 1.00 95.50 88 PRO A N 1
ATOM 664 C CA . PRO A 1 88 ? -14.323 -10.603 -7.651 1.00 95.50 88 PRO A CA 1
ATOM 665 C C . PRO A 1 88 ? -13.683 -11.975 -7.913 1.00 95.50 88 PRO A C 1
ATOM 667 O O . PRO A 1 88 ? -12.536 -12.069 -8.343 1.00 95.50 88 PRO A O 1
ATOM 670 N N . GLY A 1 89 ? -14.449 -13.049 -7.691 1.00 92.81 89 GLY A N 1
ATOM 671 C CA . GLY A 1 89 ? -14.022 -14.422 -7.999 1.00 92.81 89 GLY A CA 1
ATOM 672 C C . GLY A 1 89 ? -13.232 -15.133 -6.893 1.00 92.81 89 GLY A C 1
ATOM 673 O O . GLY A 1 89 ? -12.680 -16.201 -7.138 1.00 92.81 89 GLY A O 1
ATOM 674 N N . GLN A 1 90 ? -13.197 -14.583 -5.677 1.00 93.50 90 GLN A N 1
ATOM 675 C CA . GLN A 1 90 ? -12.435 -15.122 -4.544 1.00 93.50 90 GLN A CA 1
ATOM 676 C C . GLN A 1 90 ? -13.350 -15.626 -3.416 1.00 93.50 90 GLN A C 1
ATOM 678 O O . GLN A 1 90 ? -13.437 -15.021 -2.350 1.00 93.50 90 GLN A O 1
ATOM 683 N N . ALA A 1 91 ? -14.062 -16.730 -3.655 1.00 91.44 91 ALA A N 1
ATOM 684 C CA . ALA A 1 91 ? -15.008 -17.291 -2.684 1.00 91.44 91 ALA A CA 1
ATOM 685 C C . ALA A 1 91 ? -14.339 -17.643 -1.337 1.00 91.44 91 ALA A C 1
ATOM 687 O O . ALA A 1 91 ? -13.258 -18.240 -1.315 1.00 91.44 91 ALA A O 1
ATOM 688 N N . GLY A 1 92 ? -14.987 -17.310 -0.212 1.00 92.75 92 GLY A N 1
ATOM 689 C CA . GLY A 1 92 ? -14.478 -17.610 1.135 1.00 92.75 92 GLY A CA 1
ATOM 690 C C . GLY A 1 92 ? -13.381 -16.652 1.624 1.00 92.75 92 GLY A C 1
ATOM 691 O O . GLY A 1 92 ? -12.668 -16.948 2.590 1.00 92.75 92 GLY A O 1
ATOM 692 N N . LYS A 1 93 ? -13.186 -15.525 0.929 1.00 96.12 93 LYS A N 1
ATOM 693 C CA . LYS A 1 93 ? -12.187 -14.488 1.241 1.00 96.12 93 LYS A CA 1
ATOM 694 C C . LYS A 1 93 ? -12.816 -13.181 1.720 1.00 96.12 93 LYS A C 1
ATOM 696 O O . LYS A 1 93 ? -12.121 -12.1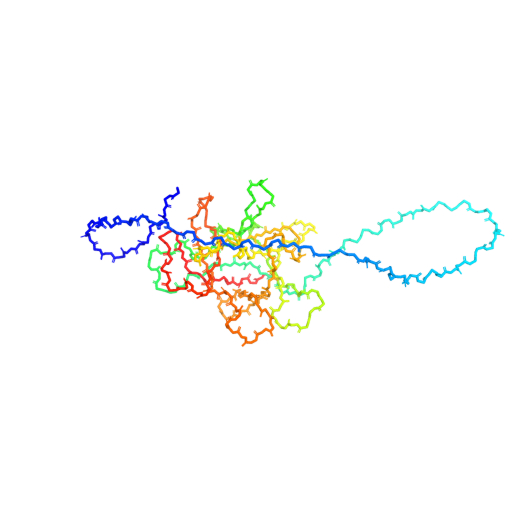76 1.821 1.00 96.12 93 LYS A O 1
ATOM 701 N N . GLU A 1 94 ? -14.098 -13.195 2.069 1.00 96.38 94 GLU A N 1
ATOM 702 C CA . GLU A 1 94 ? -14.885 -12.018 2.458 1.00 96.38 94 GLU A CA 1
ATOM 703 C C . GLU A 1 94 ? -14.298 -11.307 3.686 1.00 96.38 94 GLU A C 1
ATOM 705 O O . GLU A 1 94 ? -14.439 -10.099 3.823 1.00 96.38 94 GLU A O 1
ATOM 710 N N . ARG A 1 95 ? -13.548 -12.025 4.531 1.00 96.19 95 ARG A N 1
ATOM 711 C CA . ARG A 1 95 ? -12.806 -11.452 5.668 1.00 96.19 95 ARG A CA 1
ATOM 712 C C . ARG A 1 95 ? -11.734 -10.418 5.288 1.00 96.19 95 ARG A C 1
ATOM 714 O O . ARG A 1 95 ? -11.241 -9.723 6.163 1.00 96.19 95 ARG A O 1
ATOM 721 N N . PHE A 1 96 ? -11.342 -10.340 4.014 1.00 97.69 96 PHE A N 1
ATOM 722 C CA . PHE A 1 96 ? -10.392 -9.341 3.511 1.00 97.69 96 PHE A CA 1
ATOM 723 C C . PHE A 1 96 ? -11.075 -8.118 2.879 1.00 97.69 96 PHE A C 1
ATOM 725 O O . PHE A 1 96 ? -10.382 -7.234 2.377 1.00 97.69 96 PHE A O 1
ATOM 732 N N . GLU A 1 97 ? -12.407 -8.050 2.877 1.00 98.19 97 GLU A N 1
ATOM 733 C CA . GLU A 1 97 ? -13.178 -6.887 2.426 1.00 98.19 97 GLU A CA 1
ATOM 734 C C . GLU A 1 97 ? -13.247 -5.817 3.523 1.00 98.19 97 GLU A C 1
ATOM 736 O O . GLU A 1 97 ? -13.406 -6.130 4.701 1.00 98.19 97 GLU A O 1
ATOM 741 N N . GLY A 1 98 ? -13.181 -4.543 3.138 1.00 98.31 98 GLY A N 1
ATOM 742 C CA . GLY A 1 98 ? -13.518 -3.432 4.022 1.00 98.31 98 GLY A CA 1
ATOM 743 C C . GLY A 1 98 ? -12.511 -3.125 5.136 1.00 98.31 98 GLY A C 1
ATOM 744 O O . GLY A 1 98 ? -12.827 -2.311 6.005 1.00 98.31 98 GLY A O 1
ATOM 745 N N . LEU A 1 99 ? -11.315 -3.715 5.115 1.00 98.62 99 LEU A N 1
ATOM 746 C CA . LEU A 1 99 ? -10.294 -3.534 6.144 1.00 98.62 99 LEU A CA 1
ATOM 747 C C . LEU A 1 99 ? -9.531 -2.214 5.959 1.00 98.62 99 LEU A C 1
ATOM 749 O O . LEU A 1 99 ? -9.219 -1.81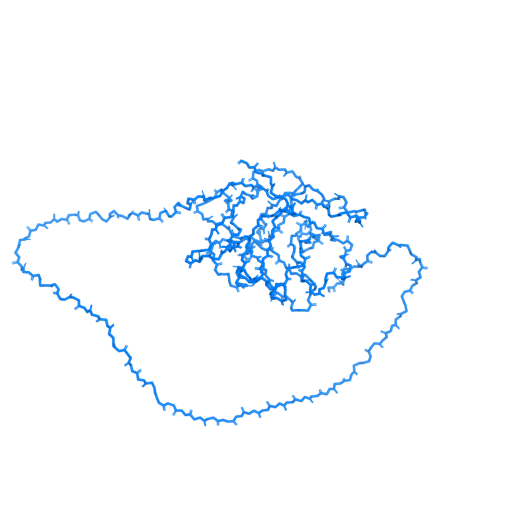5 4.838 1.00 98.62 99 LEU A O 1
ATOM 753 N N . TRP A 1 100 ? -9.174 -1.554 7.058 1.00 98.44 100 TRP A N 1
ATOM 754 C CA . TRP A 1 100 ? -8.545 -0.232 7.078 1.00 98.44 100 TRP A CA 1
ATOM 755 C C . TRP A 1 100 ? -7.046 -0.314 7.308 1.00 98.44 100 TRP A C 1
ATOM 757 O O . TRP A 1 100 ? -6.596 -0.933 8.270 1.00 98.44 100 TRP A O 1
ATOM 767 N N . LEU A 1 101 ? -6.274 0.338 6.438 1.00 98.12 101 LEU A N 1
ATOM 768 C CA . LEU A 1 101 ? -4.818 0.297 6.490 1.00 98.12 101 LEU A CA 1
ATOM 769 C C . LEU A 1 101 ? -4.270 1.037 7.721 1.00 98.12 101 LEU A C 1
ATOM 771 O O . LEU A 1 101 ? -4.598 2.202 7.965 1.00 98.12 101 LEU A O 1
ATOM 775 N N . VAL A 1 102 ? -3.365 0.382 8.444 1.00 95.88 102 VAL A N 1
ATOM 776 C CA . VAL A 1 102 ? -2.623 0.914 9.591 1.00 95.88 102 VAL A CA 1
ATOM 777 C C . VAL A 1 102 ? -1.135 0.581 9.473 1.00 95.88 102 VAL A C 1
ATOM 779 O O . VAL A 1 102 ? -0.733 -0.351 8.772 1.00 95.88 102 VAL A O 1
ATOM 782 N N . SER A 1 103 ? -0.300 1.338 10.184 1.00 93.19 103 SER A N 1
ATOM 783 C CA . SER A 1 103 ? 1.105 0.971 10.386 1.00 93.19 103 SER A CA 1
ATOM 784 C C . SER A 1 103 ? 1.234 0.112 11.642 1.00 93.19 103 SER A C 1
ATOM 786 O O . SER A 1 103 ? 0.767 0.507 12.711 1.00 93.19 103 SER A O 1
ATOM 788 N N . TYR A 1 104 ? 1.873 -1.051 11.520 1.00 90.69 104 TYR A N 1
ATOM 789 C CA . TYR A 1 104 ? 2.171 -1.946 12.635 1.00 90.69 104 TYR A CA 1
ATOM 790 C C . TYR A 1 104 ? 3.675 -2.013 12.869 1.00 90.69 104 TYR A C 1
ATOM 792 O O . TYR A 1 104 ? 4.424 -2.513 12.034 1.00 90.69 104 TYR A O 1
ATOM 800 N N . HIS A 1 105 ? 4.133 -1.520 14.016 1.00 84.44 105 HIS A N 1
ATOM 801 C CA . HIS A 1 105 ? 5.554 -1.460 14.339 1.00 84.44 105 HIS A CA 1
ATOM 802 C C . HIS A 1 105 ? 5.977 -2.644 15.216 1.00 84.44 105 HIS A C 1
ATOM 804 O O . HIS A 1 105 ? 5.484 -2.812 16.329 1.00 84.44 105 HIS A O 1
ATOM 810 N N . THR A 1 106 ? 6.950 -3.430 14.757 1.00 69.06 106 THR A N 1
ATOM 811 C CA . THR A 1 106 ? 7.420 -4.645 15.457 1.00 69.06 106 THR A CA 1
ATOM 812 C C . THR A 1 106 ? 8.498 -4.376 16.514 1.00 69.06 106 THR A C 1
ATOM 814 O O . THR A 1 106 ? 9.058 -5.306 17.088 1.00 69.06 106 THR A O 1
ATOM 817 N N . GLY A 1 107 ? 8.844 -3.109 16.765 1.00 66.62 107 GLY A N 1
ATOM 818 C CA . GLY A 1 107 ? 9.964 -2.734 17.641 1.00 66.62 107 GLY A CA 1
ATOM 819 C C . GLY A 1 107 ? 11.342 -2.867 16.977 1.00 66.62 107 GLY A C 1
ATOM 820 O O . GLY A 1 107 ? 12.309 -2.313 17.487 1.00 66.62 107 GLY A O 1
ATOM 821 N N . ALA A 1 108 ? 11.430 -3.511 15.807 1.00 64.69 108 ALA A N 1
ATOM 822 C CA . ALA A 1 108 ? 12.658 -3.684 15.023 1.00 64.69 108 ALA A CA 1
ATOM 823 C C . ALA A 1 108 ? 13.001 -2.480 14.115 1.00 64.69 108 ALA A C 1
ATOM 825 O O . ALA A 1 108 ? 13.878 -2.575 13.258 1.00 64.69 108 ALA A O 1
ATOM 826 N N . GLY A 1 109 ? 12.303 -1.351 14.280 1.00 68.88 109 GLY A N 1
ATOM 827 C CA . GLY A 1 109 ? 12.533 -0.118 13.519 1.00 68.88 109 GLY A CA 1
ATOM 828 C C . GLY A 1 109 ? 11.842 -0.058 12.152 1.00 68.88 109 GLY A C 1
ATOM 829 O O . GLY A 1 109 ? 12.067 0.899 11.415 1.00 68.88 109 GLY A O 1
ATOM 830 N N . LEU A 1 110 ? 11.012 -1.050 11.806 1.00 79.94 110 LEU A N 1
ATOM 831 C CA . LEU A 1 110 ? 10.201 -1.073 10.585 1.00 79.94 110 LEU A CA 1
ATOM 832 C C . LEU A 1 110 ? 8.720 -1.242 10.937 1.00 79.94 110 LEU A C 1
ATOM 834 O O . LEU A 1 110 ? 8.369 -2.031 11.819 1.00 79.94 110 LEU A O 1
ATOM 838 N N . GLY A 1 111 ? 7.871 -0.488 10.243 1.00 88.81 111 GLY A N 1
ATOM 839 C CA . GLY A 1 111 ? 6.422 -0.605 10.282 1.00 88.81 111 GLY A CA 1
ATOM 840 C C . GLY A 1 111 ? 5.919 -1.410 9.091 1.00 88.81 111 GLY A C 1
ATOM 841 O O . GLY A 1 111 ? 6.114 -1.009 7.943 1.00 88.81 111 GLY A O 1
ATOM 842 N N . ASP A 1 112 ? 5.266 -2.536 9.344 1.00 92.69 112 ASP A N 1
ATOM 843 C CA . ASP A 1 112 ? 4.542 -3.266 8.310 1.00 92.69 112 ASP A CA 1
ATOM 844 C C . ASP A 1 112 ? 3.219 -2.562 8.000 1.00 92.69 112 ASP A C 1
ATOM 846 O O . ASP A 1 112 ? 2.545 -2.024 8.883 1.00 92.69 112 ASP A O 1
ATOM 850 N N . ALA A 1 113 ? 2.840 -2.565 6.725 1.00 95.25 113 ALA A N 1
ATOM 851 C CA . ALA A 1 113 ? 1.520 -2.134 6.297 1.00 95.25 113 ALA A CA 1
ATOM 852 C C . ALA A 1 113 ? 0.519 -3.252 6.631 1.00 95.25 113 ALA A C 1
ATOM 854 O O . ALA A 1 113 ? 0.577 -4.326 6.037 1.00 95.25 113 ALA A O 1
ATOM 855 N N . THR A 1 114 ? -0.372 -3.031 7.593 1.00 96.69 114 THR A N 1
ATOM 856 C CA . THR A 1 114 ? -1.344 -4.038 8.063 1.00 96.69 114 THR A CA 1
ATOM 857 C C . THR A 1 114 ? -2.750 -3.462 8.088 1.00 96.69 114 THR A C 1
ATOM 859 O O . THR A 1 114 ? -2.935 -2.295 7.746 1.00 96.69 114 THR A O 1
ATOM 862 N N . PHE A 1 115 ? -3.749 -4.260 8.461 1.00 97.75 115 PHE A N 1
ATOM 863 C CA . PHE A 1 115 ? -5.133 -3.811 8.481 1.00 97.75 115 PHE A CA 1
ATOM 864 C C . PHE A 1 115 ? -5.881 -4.138 9.771 1.00 97.75 115 PHE A C 1
ATOM 866 O O . PHE A 1 115 ? -5.587 -5.120 10.451 1.00 97.75 115 PHE A O 1
ATOM 873 N N . ILE A 1 116 ? -6.891 -3.316 10.052 1.00 96.81 116 ILE A N 1
ATOM 874 C CA . ILE A 1 116 ? -7.882 -3.499 11.118 1.00 96.81 116 ILE A CA 1
ATOM 875 C C . ILE A 1 116 ? -9.300 -3.472 10.535 1.00 96.81 116 ILE A C 1
ATOM 877 O O . ILE A 1 116 ? -9.528 -2.883 9.481 1.00 96.81 116 ILE A O 1
ATOM 881 N N . GLU A 1 117 ? -10.261 -4.088 11.217 1.00 96.81 117 GLU A N 1
ATOM 882 C CA . GLU A 1 117 ? -11.646 -4.196 10.729 1.00 96.81 117 GLU A CA 1
ATOM 883 C C . GLU A 1 117 ? -12.412 -2.867 10.816 1.00 96.81 117 GLU A C 1
ATOM 885 O O . GLU A 1 117 ? -13.152 -2.498 9.906 1.00 96.81 117 GLU A O 1
ATOM 890 N N . GLU A 1 118 ? -12.206 -2.105 11.891 1.00 96.44 118 GLU A N 1
ATOM 891 C CA . GLU A 1 118 ? -12.935 -0.861 12.142 1.00 96.44 118 GLU A CA 1
ATOM 892 C C . GLU A 1 118 ? -12.109 0.384 11.807 1.00 96.44 118 GLU A C 1
ATOM 894 O O . GLU A 1 118 ? -10.913 0.471 12.103 1.00 96.44 118 GLU A O 1
ATOM 899 N N . ARG A 1 119 ? -12.768 1.412 11.257 1.00 96.19 119 ARG A N 1
ATOM 900 C CA . ARG A 1 119 ? -12.124 2.705 10.997 1.00 96.19 119 ARG A CA 1
ATOM 901 C C . ARG A 1 119 ? -11.933 3.483 12.294 1.00 96.19 119 ARG A C 1
ATOM 903 O O . ARG A 1 119 ? -12.799 4.253 12.705 1.00 96.19 119 ARG A O 1
ATOM 910 N N . THR A 1 120 ? -10.775 3.317 12.916 1.00 95.12 120 THR A N 1
ATOM 911 C CA . THR A 1 120 ? -10.384 4.066 14.118 1.00 95.12 120 THR A CA 1
ATOM 912 C C . THR A 1 120 ? -9.412 5.201 13.785 1.00 95.12 120 THR A C 1
ATOM 914 O O . THR A 1 120 ? -8.979 5.360 12.645 1.00 95.12 120 THR A O 1
ATOM 917 N N . ALA A 1 121 ? -9.010 5.980 14.795 1.00 91.81 121 ALA A N 1
ATOM 918 C CA . ALA A 1 121 ? -7.965 6.996 14.650 1.00 91.81 121 ALA A CA 1
ATOM 919 C C . ALA A 1 121 ? -6.585 6.417 14.269 1.00 91.81 121 ALA A C 1
ATOM 921 O O . ALA A 1 121 ? -5.712 7.175 13.853 1.00 91.81 121 ALA A O 1
ATOM 922 N N . ALA A 1 122 ? -6.386 5.099 14.405 1.00 92.62 122 ALA A N 1
ATOM 923 C CA . ALA A 1 122 ? -5.165 4.422 13.977 1.00 92.62 122 ALA A CA 1
ATOM 924 C C . ALA A 1 122 ? -5.094 4.222 12.453 1.00 92.62 122 ALA A C 1
ATOM 926 O O . ALA A 1 122 ? -4.001 4.003 11.930 1.00 92.62 122 ALA A O 1
ATOM 927 N N . ALA A 1 123 ? -6.232 4.299 11.744 1.00 95.81 123 ALA A N 1
ATOM 928 C CA . ALA A 1 123 ? -6.267 4.228 10.287 1.00 95.81 123 ALA A CA 1
ATOM 929 C C . ALA A 1 123 ? -5.400 5.345 9.696 1.00 95.81 123 ALA A C 1
ATOM 931 O O . ALA A 1 123 ? -5.610 6.530 9.972 1.00 95.81 123 ALA A O 1
ATOM 932 N N . GLY A 1 124 ? -4.414 4.962 8.884 1.00 93.81 124 GLY A N 1
ATOM 933 C CA . GLY A 1 124 ? -3.443 5.899 8.335 1.00 93.81 124 GLY A CA 1
ATOM 934 C C . GLY A 1 124 ? -4.137 6.951 7.475 1.00 93.81 124 GLY A C 1
ATOM 935 O O . GLY A 1 124 ? -4.870 6.603 6.546 1.00 93.81 124 GLY A O 1
ATOM 936 N N . LYS A 1 125 ? -3.914 8.232 7.781 1.00 95.00 125 LYS A N 1
ATOM 937 C CA . LYS A 1 125 ? -4.381 9.352 6.954 1.00 95.00 125 LYS A CA 1
ATOM 938 C C . LYS A 1 125 ? -3.395 9.555 5.818 1.00 95.00 125 LYS A C 1
ATOM 940 O O . LYS A 1 125 ? -2.364 10.202 5.990 1.00 95.00 125 LYS A O 1
ATOM 945 N N . GLY A 1 126 ? -3.660 8.886 4.708 1.00 94.69 126 GLY A N 1
ATOM 946 C CA . GLY A 1 126 ? -2.843 8.906 3.513 1.00 94.69 126 GLY A CA 1
ATOM 947 C C . GLY A 1 126 ? -3.044 10.171 2.690 1.00 94.69 126 GLY A C 1
ATOM 948 O O . GLY A 1 126 ? -4.111 10.776 2.713 1.00 94.69 126 GLY A O 1
ATOM 949 N N . PHE A 1 127 ? -2.010 10.541 1.948 1.00 94.00 127 PHE A N 1
ATOM 950 C CA . PHE A 1 127 ? -2.049 11.573 0.918 1.00 94.00 127 PHE A CA 1
ATOM 951 C C . PHE A 1 127 ? -0.962 11.283 -0.124 1.00 94.00 127 PHE A C 1
ATOM 953 O O . PHE A 1 127 ? 0.012 10.579 0.160 1.00 94.00 127 PHE A O 1
ATOM 960 N N . LEU A 1 128 ? -1.135 11.799 -1.338 1.00 92.81 128 LEU A N 1
ATOM 961 C CA . LEU A 1 128 ? -0.094 11.771 -2.361 1.00 92.81 128 LEU A CA 1
ATOM 962 C C . LEU A 1 128 ? 0.751 13.039 -2.263 1.00 92.81 128 LEU A C 1
ATOM 964 O O . LEU A 1 128 ? 0.219 14.148 -2.309 1.00 92.81 128 LEU A O 1
ATOM 968 N N . GLU A 1 129 ? 2.061 12.862 -2.150 1.00 88.75 129 GLU A N 1
ATOM 969 C CA . GLU A 1 129 ? 3.040 13.948 -2.132 1.00 88.75 129 GLU A CA 1
ATOM 970 C C . GLU A 1 129 ? 3.916 13.841 -3.375 1.00 88.75 129 GLU A C 1
ATOM 972 O O . GLU A 1 129 ? 4.531 12.799 -3.604 1.00 88.75 129 GLU A O 1
ATOM 977 N N . GLN A 1 130 ? 3.996 14.896 -4.186 1.00 86.69 130 GLN A N 1
ATOM 978 C CA . GLN A 1 130 ? 4.816 14.859 -5.394 1.00 86.69 130 GLN A CA 1
ATOM 979 C C . GLN A 1 130 ? 6.291 14.648 -5.030 1.00 86.69 130 GLN A C 1
ATOM 981 O O . GLN A 1 130 ? 6.824 15.260 -4.103 1.00 86.69 130 GLN A O 1
ATOM 986 N N . VAL A 1 131 ? 6.982 13.787 -5.777 1.00 84.69 131 VAL A N 1
ATOM 987 C CA . VAL A 1 131 ? 8.424 13.621 -5.597 1.00 84.69 131 VAL A CA 1
ATOM 988 C C . VAL A 1 131 ? 9.123 14.951 -5.937 1.00 84.69 131 VAL A C 1
ATOM 990 O O . VAL A 1 131 ? 8.919 15.531 -7.002 1.00 84.69 131 VAL A O 1
ATOM 993 N N . ASN A 1 132 ? 9.941 15.476 -5.022 1.00 81.25 132 ASN A N 1
ATOM 994 C CA . ASN A 1 132 ? 10.576 16.780 -5.226 1.00 81.25 132 ASN A CA 1
ATOM 995 C C . ASN A 1 132 ? 11.502 16.770 -6.458 1.00 81.25 132 ASN A C 1
ATOM 997 O O . ASN A 1 132 ? 12.294 15.845 -6.644 1.00 81.25 132 ASN A O 1
ATOM 1001 N N . GLY A 1 133 ? 11.425 17.821 -7.278 1.00 79.06 133 GLY A N 1
ATOM 1002 C CA . GLY A 1 133 ? 12.289 18.006 -8.444 1.00 79.06 133 GLY A CA 1
ATOM 1003 C C . GLY A 1 133 ? 11.937 17.145 -9.660 1.00 79.06 133 GLY A C 1
ATOM 1004 O O . GLY A 1 133 ? 12.743 17.067 -10.585 1.00 79.06 133 GLY A O 1
ATOM 1005 N N . THR A 1 134 ? 10.761 16.511 -9.695 1.00 81.00 134 THR A N 1
ATOM 1006 C CA . THR A 1 134 ? 10.280 15.796 -10.884 1.00 81.00 134 THR A CA 1
ATOM 1007 C C . THR A 1 134 ? 9.090 16.496 -11.536 1.00 81.00 134 THR A C 1
ATOM 1009 O O . THR A 1 134 ? 8.253 17.099 -10.872 1.00 81.00 134 THR A O 1
ATOM 1012 N N . THR A 1 135 ? 9.009 16.401 -12.859 1.00 81.56 135 THR A N 1
ATOM 1013 C CA . THR A 1 135 ? 7.841 16.801 -13.660 1.00 81.56 135 THR A CA 1
ATOM 1014 C C . THR A 1 135 ? 7.043 15.592 -14.141 1.00 81.56 135 THR A C 1
ATOM 1016 O O . THR A 1 135 ? 6.124 15.731 -14.944 1.00 81.56 135 THR A O 1
ATOM 1019 N N . ILE A 1 136 ? 7.424 14.396 -13.691 1.00 83.50 136 ILE A N 1
ATOM 1020 C CA . ILE A 1 136 ? 6.809 13.150 -14.109 1.00 83.50 136 ILE A CA 1
ATOM 1021 C C . ILE A 1 136 ? 5.413 13.044 -13.491 1.00 83.50 136 ILE A C 1
ATOM 1023 O O . ILE A 1 136 ? 5.252 13.079 -12.270 1.00 83.50 136 ILE A O 1
ATOM 1027 N N . GLU A 1 137 ? 4.411 12.871 -14.347 1.00 78.75 137 GLU A N 1
ATOM 1028 C CA . GLU A 1 137 ? 3.049 12.568 -13.925 1.00 78.75 137 GLU A CA 1
ATOM 1029 C C . GLU A 1 137 ? 3.006 11.243 -13.150 1.00 78.75 137 GLU A C 1
ATOM 1031 O O . GLU A 1 137 ? 3.726 10.296 -13.472 1.00 78.75 137 GLU A O 1
ATOM 1036 N N . ASN A 1 138 ? 2.161 11.167 -12.118 1.00 79.25 138 ASN A N 1
ATOM 1037 C CA . ASN A 1 138 ? 2.004 9.977 -11.274 1.00 79.25 138 ASN A CA 1
ATOM 1038 C C . ASN A 1 138 ? 3.280 9.551 -10.527 1.00 79.25 138 ASN A C 1
ATOM 1040 O O . ASN A 1 138 ? 3.371 8.428 -10.032 1.00 79.25 138 ASN A O 1
ATOM 1044 N N . ASN A 1 139 ? 4.258 10.452 -10.395 1.00 87.12 139 ASN A N 1
ATOM 1045 C CA . ASN A 1 139 ? 5.425 10.245 -9.548 1.00 87.12 139 ASN A CA 1
ATOM 1046 C C . ASN A 1 139 ? 5.235 10.906 -8.180 1.00 87.12 139 ASN A C 1
ATOM 1048 O O . ASN A 1 139 ? 5.769 11.982 -7.901 1.00 87.12 139 ASN A O 1
ATOM 1052 N N . ASN A 1 140 ? 4.447 10.245 -7.336 1.00 89.81 140 ASN A N 1
ATOM 1053 C CA . ASN A 1 140 ? 4.195 10.676 -5.967 1.00 89.81 140 ASN A CA 1
ATOM 1054 C C . ASN A 1 140 ? 4.732 9.656 -4.961 1.00 89.81 140 ASN A C 1
ATOM 1056 O O . ASN A 1 140 ? 4.763 8.453 -5.229 1.00 89.81 140 ASN A O 1
ATOM 1060 N N . TYR A 1 141 ? 5.073 10.124 -3.768 1.00 90.75 141 TYR A N 1
ATOM 1061 C CA . TYR A 1 141 ? 5.077 9.306 -2.567 1.00 90.75 141 TYR A CA 1
ATOM 1062 C C . TYR A 1 141 ? 3.632 9.074 -2.116 1.00 90.75 141 TYR A C 1
ATOM 1064 O O . TYR A 1 141 ? 2.830 10.006 -2.085 1.00 90.75 141 TYR A O 1
ATOM 1072 N N . GLN A 1 142 ? 3.311 7.851 -1.696 1.00 94.06 142 GLN A N 1
ATOM 1073 C CA . GLN A 1 142 ? 2.160 7.618 -0.830 1.00 94.06 142 GLN A CA 1
ATOM 1074 C C . GLN A 1 142 ? 2.608 7.907 0.600 1.00 94.06 142 GLN A C 1
ATOM 1076 O O . GLN A 1 142 ? 3.281 7.088 1.226 1.00 94.06 142 GLN A O 1
ATOM 1081 N N . ALA A 1 143 ? 2.260 9.086 1.097 1.00 92.69 143 ALA A N 1
ATOM 1082 C CA . ALA A 1 143 ? 2.595 9.542 2.433 1.00 92.69 143 ALA A CA 1
ATOM 1083 C C . ALA A 1 143 ? 1.437 9.289 3.408 1.00 92.69 143 ALA A C 1
ATOM 1085 O O . ALA A 1 143 ? 0.311 9.021 2.986 1.00 92.69 143 ALA A O 1
ATOM 1086 N N . PHE A 1 144 ? 1.716 9.369 4.707 1.00 93.12 144 PHE A N 1
ATOM 1087 C CA . PHE A 1 144 ? 0.744 9.270 5.784 1.00 93.12 144 PHE A CA 1
ATOM 1088 C C . PHE A 1 144 ? 1.050 10.254 6.911 1.00 93.12 144 PHE A C 1
ATOM 1090 O O . PHE A 1 144 ? 2.192 10.383 7.363 1.00 93.12 144 PHE A O 1
ATOM 1097 N N . ASN A 1 145 ? -0.009 10.873 7.424 1.00 90.75 145 ASN A N 1
ATOM 1098 C CA . ASN A 1 145 ? -0.022 11.581 8.691 1.00 90.75 145 ASN A CA 1
ATOM 1099 C C . ASN A 1 145 ? -0.511 10.627 9.793 1.00 90.75 145 ASN A C 1
ATOM 1101 O O . ASN A 1 145 ? -1.703 10.341 9.906 1.00 90.75 145 ASN A O 1
ATOM 1105 N N . LEU A 1 146 ? 0.420 10.130 10.611 1.00 88.75 146 LEU A N 1
ATOM 1106 C CA . LEU A 1 146 ? 0.124 9.223 11.729 1.00 88.75 146 LEU A CA 1
ATOM 1107 C C . LEU A 1 146 ? 0.004 9.960 13.078 1.00 88.75 146 LEU A C 1
ATOM 1109 O O . LEU A 1 146 ? 0.209 9.365 14.133 1.00 88.75 146 LEU A O 1
ATOM 1113 N N . GLY A 1 147 ? -0.302 11.263 13.058 1.00 84.56 147 GLY A N 1
ATOM 1114 C CA . GLY A 1 147 ? -0.528 12.064 14.266 1.00 84.56 147 GLY A CA 1
ATOM 1115 C C . GLY A 1 147 ? 0.745 12.550 14.966 1.00 84.56 147 GLY A C 1
ATOM 1116 O O . GLY A 1 147 ? 0.688 12.962 16.122 1.00 84.56 147 GLY A O 1
ATOM 1117 N N . ASN A 1 148 ? 1.892 12.511 14.285 1.00 81.69 148 ASN A N 1
ATOM 1118 C CA . ASN A 1 148 ? 3.162 13.039 14.783 1.00 81.69 148 ASN A CA 1
ATOM 1119 C C . ASN A 1 148 ? 3.797 14.009 13.771 1.00 81.69 148 ASN A C 1
ATOM 1121 O O . ASN A 1 148 ? 3.303 14.179 12.661 1.00 81.69 148 ASN A O 1
ATOM 1125 N N . ALA A 1 149 ? 4.874 14.686 14.180 1.00 77.88 149 ALA A N 1
ATOM 1126 C CA . ALA A 1 149 ? 5.496 15.761 13.402 1.00 77.88 149 ALA A CA 1
ATOM 1127 C C . ALA A 1 149 ? 6.284 15.288 12.163 1.00 77.88 149 ALA A C 1
ATOM 1129 O O . ALA A 1 149 ? 6.802 16.124 11.426 1.00 77.88 149 ALA A O 1
ATOM 1130 N N . PHE A 1 150 ? 6.410 13.976 11.943 1.00 77.75 150 PHE A N 1
ATOM 1131 C CA . PHE A 1 150 ? 7.184 13.415 10.841 1.00 77.75 150 PHE A CA 1
ATOM 1132 C C . PHE A 1 150 ? 6.256 12.707 9.852 1.00 77.75 150 PHE A C 1
ATOM 1134 O O . PHE A 1 150 ? 5.375 11.956 10.277 1.00 77.75 150 PHE A O 1
ATOM 1141 N N . PRO A 1 151 ? 6.442 12.899 8.536 1.00 83.12 151 PRO A N 1
ATOM 1142 C CA . PRO A 1 151 ? 5.684 12.140 7.562 1.00 83.12 151 PRO A CA 1
ATOM 1143 C C . PRO A 1 151 ? 6.149 10.683 7.559 1.00 83.12 151 PRO A C 1
ATOM 1145 O O . PRO A 1 151 ? 7.319 10.370 7.809 1.00 83.12 151 PRO A O 1
ATOM 1148 N N . TRP A 1 152 ? 5.217 9.800 7.237 1.00 89.88 152 TRP A N 1
ATOM 1149 C CA . TRP A 1 152 ? 5.467 8.380 7.031 1.00 89.88 152 TRP A CA 1
ATOM 1150 C C . TRP A 1 152 ? 5.197 8.059 5.575 1.00 89.88 152 TRP A C 1
ATOM 1152 O O . TRP A 1 152 ? 4.306 8.655 4.984 1.00 89.88 152 TRP A O 1
ATOM 1162 N N . GLN A 1 153 ? 5.927 7.122 4.988 1.00 90.94 153 GLN A N 1
ATOM 1163 C CA . GLN A 1 153 ? 5.739 6.756 3.589 1.00 90.94 153 GLN A CA 1
ATOM 1164 C C . GLN A 1 153 ? 5.466 5.269 3.425 1.00 90.94 153 GLN A C 1
ATOM 1166 O O . GLN A 1 153 ? 6.051 4.436 4.125 1.00 90.94 153 GLN A O 1
ATOM 1171 N N . MET A 1 154 ? 4.606 4.942 2.462 1.00 93.56 154 MET A N 1
ATOM 1172 C CA . MET A 1 154 ? 4.474 3.587 1.951 1.00 93.56 154 MET A CA 1
ATOM 1173 C C . MET A 1 154 ? 5.741 3.212 1.180 1.00 93.56 154 MET A C 1
ATOM 1175 O O . MET A 1 154 ? 6.184 3.942 0.295 1.00 93.56 154 MET A O 1
ATOM 1179 N N . ILE A 1 155 ? 6.303 2.048 1.489 1.00 91.88 155 ILE A N 1
ATOM 1180 C CA . ILE A 1 155 ? 7.487 1.501 0.829 1.00 91.88 155 ILE A CA 1
ATOM 1181 C C . ILE A 1 155 ? 7.134 0.136 0.266 1.00 91.88 155 ILE A C 1
ATOM 1183 O O . ILE A 1 155 ? 6.770 -0.783 1.001 1.00 91.88 155 ILE A O 1
ATOM 1187 N N . VAL A 1 156 ? 7.313 -0.001 -1.041 1.00 91.62 156 VAL A N 1
ATOM 1188 C CA . VAL A 1 156 ? 7.222 -1.273 -1.751 1.00 91.62 156 VAL A CA 1
ATOM 1189 C C . VAL A 1 156 ? 8.596 -1.943 -1.702 1.00 91.62 156 VAL A C 1
ATOM 1191 O O . VAL A 1 156 ? 9.527 -1.523 -2.390 1.00 91.62 156 VAL A O 1
ATOM 1194 N N . ALA A 1 157 ? 8.765 -2.953 -0.845 1.00 89.75 157 ALA A N 1
ATOM 1195 C CA . ALA A 1 157 ? 10.067 -3.572 -0.593 1.00 89.75 157 ALA A CA 1
ATOM 1196 C C . ALA A 1 157 ? 10.386 -4.645 -1.651 1.00 89.75 157 ALA A C 1
ATOM 1198 O O . ALA A 1 157 ? 10.323 -5.842 -1.391 1.00 89.75 157 ALA A O 1
ATOM 1199 N N . GLN A 1 158 ? 10.723 -4.203 -2.864 1.00 85.94 158 GLN A N 1
ATOM 1200 C CA . GLN A 1 158 ? 10.832 -5.037 -4.074 1.00 85.94 158 GLN A CA 1
ATOM 1201 C C . GLN A 1 158 ? 11.826 -6.213 -3.982 1.00 85.94 158 GLN A C 1
ATOM 1203 O O . GLN A 1 158 ? 11.660 -7.207 -4.685 1.00 85.94 158 GLN A O 1
ATOM 1208 N N . ASN A 1 159 ? 12.847 -6.106 -3.126 1.00 84.00 159 ASN A N 1
ATOM 1209 C CA . ASN A 1 159 ? 14.009 -7.002 -3.108 1.00 84.00 159 ASN A CA 1
ATOM 1210 C C . ASN A 1 159 ? 14.199 -7.719 -1.759 1.00 84.00 159 ASN A C 1
ATOM 1212 O O . ASN A 1 159 ? 15.329 -7.918 -1.318 1.00 84.00 159 ASN A O 1
ATOM 1216 N N . VAL A 1 160 ? 13.111 -8.079 -1.069 1.00 87.38 160 VAL A N 1
ATOM 1217 C CA . VAL A 1 160 ? 13.197 -8.849 0.188 1.00 87.38 160 VAL A CA 1
ATOM 1218 C C . VAL A 1 160 ? 13.457 -10.329 -0.094 1.00 87.38 160 VAL A C 1
ATOM 1220 O O . VAL A 1 160 ? 14.299 -10.941 0.557 1.00 87.38 160 VAL A O 1
ATOM 1223 N N . ASN A 1 161 ? 12.772 -10.901 -1.085 1.00 87.38 161 ASN A N 1
ATOM 1224 C CA . ASN A 1 161 ? 13.035 -12.246 -1.589 1.00 87.38 161 ASN A CA 1
ATOM 1225 C C . ASN A 1 161 ? 12.871 -12.280 -3.113 1.00 87.38 161 ASN A C 1
ATOM 1227 O O . ASN A 1 161 ? 11.754 -12.277 -3.627 1.00 87.38 161 ASN A O 1
ATOM 1231 N N . PHE A 1 162 ? 13.977 -12.347 -3.850 1.00 82.75 162 PHE A N 1
ATOM 1232 C CA . PHE A 1 162 ? 13.968 -12.292 -5.316 1.00 82.75 162 PHE A CA 1
ATOM 1233 C C . PHE A 1 162 ? 13.089 -13.360 -5.980 1.00 82.75 162 PHE A C 1
ATOM 1235 O O . PHE A 1 162 ? 12.519 -13.083 -7.031 1.00 82.75 162 PHE A O 1
ATOM 1242 N N . TYR A 1 163 ? 12.904 -14.512 -5.332 1.00 84.94 163 TYR A N 1
ATOM 1243 C CA . TYR A 1 163 ? 12.163 -15.660 -5.863 1.00 84.94 163 TYR A CA 1
ATOM 1244 C C . TYR A 1 163 ? 10.720 -15.770 -5.356 1.00 84.94 163 TYR A C 1
ATOM 1246 O O . TYR A 1 163 ? 10.075 -16.780 -5.602 1.00 84.94 163 TYR A O 1
ATOM 1254 N N . ALA A 1 164 ? 10.224 -14.787 -4.601 1.00 88.75 164 ALA A N 1
ATOM 1255 C CA . ALA A 1 164 ? 8.832 -14.787 -4.156 1.00 88.75 164 ALA A CA 1
ATOM 1256 C C . ALA A 1 164 ? 7.930 -14.016 -5.131 1.00 88.75 164 ALA A C 1
ATOM 1258 O O . ALA A 1 164 ? 8.299 -12.917 -5.559 1.00 88.75 164 ALA A O 1
ATOM 1259 N N . ASP A 1 165 ? 6.739 -14.563 -5.387 1.00 90.88 165 ASP A N 1
ATOM 1260 C CA . ASP A 1 165 ? 5.709 -14.019 -6.293 1.00 90.88 165 ASP A CA 1
ATOM 1261 C C . ASP A 1 165 ? 5.109 -12.682 -5.804 1.00 90.88 165 ASP A C 1
ATOM 1263 O O . ASP A 1 165 ? 4.536 -11.893 -6.559 1.00 90.88 165 ASP A O 1
ATOM 1267 N N . TRP A 1 166 ? 5.250 -12.395 -4.510 1.00 93.19 166 TRP A N 1
ATOM 1268 C CA . TRP A 1 166 ? 4.862 -11.136 -3.878 1.00 93.19 166 TRP A CA 1
ATOM 1269 C C . TRP A 1 166 ? 5.917 -10.688 -2.870 1.00 93.19 166 TRP A C 1
ATOM 1271 O O . TRP A 1 166 ? 6.761 -11.469 -2.425 1.00 93.19 166 TRP A O 1
ATOM 1281 N N . GLN A 1 167 ? 5.896 -9.407 -2.512 1.00 92.88 167 GLN A N 1
ATOM 1282 C CA . GLN A 1 167 ? 6.825 -8.816 -1.547 1.00 92.88 167 GLN A CA 1
ATOM 1283 C C . GLN A 1 167 ? 6.089 -7.907 -0.562 1.00 92.88 167 GLN A C 1
ATOM 1285 O O . GLN A 1 167 ? 5.025 -7.375 -0.895 1.00 92.88 167 GLN A O 1
ATOM 1290 N N . PRO A 1 168 ? 6.639 -7.709 0.648 1.00 92.75 168 PRO A N 1
ATOM 1291 C CA . PRO A 1 168 ? 5.968 -6.931 1.675 1.00 92.75 168 PRO A CA 1
ATOM 1292 C C . PRO A 1 168 ? 5.904 -5.445 1.328 1.00 92.75 168 PRO A C 1
ATOM 1294 O O . PRO A 1 168 ? 6.807 -4.876 0.705 1.00 92.75 168 PRO A O 1
ATOM 1297 N N . VAL A 1 169 ? 4.842 -4.813 1.814 1.00 94.00 169 VAL A N 1
ATOM 1298 C CA . VAL A 1 169 ? 4.686 -3.362 1.836 1.00 94.00 169 VAL A CA 1
ATOM 1299 C C . VAL A 1 169 ? 4.857 -2.874 3.270 1.00 94.00 169 VAL A C 1
ATOM 1301 O O . VAL A 1 169 ? 4.440 -3.523 4.229 1.00 94.00 169 VAL A O 1
ATOM 1304 N N . ARG A 1 170 ? 5.512 -1.726 3.422 1.00 92.38 170 ARG A N 1
ATOM 1305 C CA . ARG A 1 170 ? 5.849 -1.131 4.719 1.00 92.38 170 ARG A CA 1
ATOM 1306 C C . ARG A 1 170 ? 5.344 0.298 4.808 1.00 92.38 170 ARG A C 1
ATOM 1308 O O . ARG A 1 170 ? 5.153 0.943 3.783 1.00 92.38 170 ARG A O 1
ATOM 1315 N N . ILE A 1 171 ? 5.179 0.795 6.028 1.00 92.56 171 ILE A N 1
ATOM 1316 C CA . ILE A 1 171 ? 4.918 2.201 6.343 1.00 92.56 171 ILE A CA 1
ATOM 1317 C C . ILE A 1 171 ? 5.978 2.649 7.348 1.00 92.56 171 ILE A C 1
ATOM 1319 O O . ILE A 1 171 ? 5.876 2.353 8.539 1.00 92.56 171 ILE A O 1
ATOM 1323 N N . ASN A 1 172 ? 6.994 3.368 6.872 1.00 89.44 172 ASN A N 1
ATOM 1324 C CA . ASN A 1 172 ? 8.132 3.793 7.692 1.00 89.44 172 ASN A CA 1
ATOM 1325 C C . ASN A 1 172 ? 8.254 5.313 7.751 1.00 89.44 172 ASN A C 1
ATOM 1327 O O . ASN A 1 172 ? 7.760 6.019 6.875 1.00 89.44 172 ASN A O 1
ATOM 1331 N N . ALA A 1 173 ? 8.944 5.799 8.781 1.00 87.50 173 ALA A N 1
ATOM 1332 C CA . ALA A 1 173 ? 9.206 7.218 8.961 1.00 87.50 173 ALA A CA 1
ATOM 1333 C C . ALA A 1 173 ? 10.098 7.773 7.840 1.00 87.50 173 ALA A C 1
ATOM 1335 O O . ALA A 1 173 ? 11.045 7.119 7.394 1.00 87.50 173 ALA A O 1
ATOM 1336 N N . GLY A 1 174 ? 9.814 9.012 7.444 1.00 82.88 174 GLY A N 1
ATOM 1337 C CA . GLY A 1 174 ? 10.519 9.733 6.391 1.00 82.88 174 GLY A CA 1
ATOM 1338 C C . GLY A 1 174 ? 9.811 9.667 5.039 1.00 82.88 174 GLY A C 1
ATOM 1339 O O . GLY A 1 174 ? 8.981 8.799 4.789 1.00 82.88 174 GLY A O 1
ATOM 1340 N N . LEU A 1 175 ? 10.173 10.601 4.160 1.00 80.06 175 LEU A N 1
ATOM 1341 C CA . LEU A 1 175 ? 9.792 10.630 2.748 1.00 80.06 175 LEU A CA 1
ATOM 1342 C C . LEU A 1 175 ? 11.063 10.580 1.902 1.00 80.06 175 LEU A C 1
ATOM 1344 O O . LEU A 1 175 ? 12.056 11.222 2.248 1.00 80.06 175 LEU A O 1
ATOM 1348 N N . GLY A 1 176 ? 11.037 9.834 0.799 1.00 72.62 176 GLY A N 1
ATOM 1349 C CA . GLY A 1 176 ? 12.166 9.736 -0.125 1.00 72.62 176 GLY A CA 1
ATOM 1350 C C . GLY A 1 176 ? 12.711 8.326 -0.308 1.00 72.62 176 GLY A C 1
ATOM 1351 O O . GLY A 1 176 ? 12.028 7.328 -0.080 1.00 72.62 176 GLY A O 1
ATOM 1352 N N . THR A 1 177 ? 13.969 8.242 -0.743 1.00 59.22 177 THR A N 1
ATOM 1353 C CA . THR A 1 177 ? 14.663 6.972 -0.985 1.00 59.22 177 THR A CA 1
ATOM 1354 C C . THR A 1 177 ? 14.757 6.160 0.300 1.00 59.22 177 THR A C 1
ATOM 1356 O O . THR A 1 177 ? 15.335 6.617 1.287 1.00 59.22 177 THR A O 1
ATOM 1359 N N . SER A 1 178 ? 14.207 4.948 0.290 1.00 56.44 178 SER A N 1
ATOM 1360 C CA . SER A 1 178 ? 14.292 4.043 1.431 1.00 56.44 178 SER A CA 1
ATOM 1361 C C . SER A 1 178 ? 15.533 3.152 1.340 1.00 56.44 178 SER A C 1
ATOM 1363 O O . SER A 1 178 ? 15.959 2.774 0.248 1.00 56.44 178 SER A O 1
ATOM 1365 N N . SER A 1 179 ? 16.065 2.710 2.484 1.00 48.94 179 SER A N 1
ATOM 1366 C CA . SER A 1 179 ? 17.133 1.693 2.549 1.00 48.94 179 SER A CA 1
ATOM 1367 C C . SER A 1 179 ? 16.726 0.325 1.970 1.00 48.94 179 SER A C 1
ATOM 1369 O O . SER A 1 179 ? 17.554 -0.576 1.890 1.00 48.94 179 SER A O 1
ATOM 1371 N N . PHE A 1 180 ? 15.454 0.155 1.587 1.00 50.06 180 PHE A N 1
ATOM 1372 C CA . PHE A 1 180 ? 14.874 -1.081 1.055 1.00 50.06 180 PHE A CA 1
ATOM 1373 C C . PHE A 1 180 ? 14.461 -0.970 -0.424 1.00 50.06 180 PHE A C 1
ATOM 1375 O O . PHE A 1 180 ? 13.850 -1.899 -0.952 1.00 50.06 180 PHE A O 1
ATOM 1382 N N . GLY A 1 181 ? 14.802 0.142 -1.090 1.00 52.66 181 GLY A N 1
ATOM 1383 C CA . GLY A 1 181 ? 14.537 0.386 -2.509 1.00 52.66 181 GLY A CA 1
ATOM 1384 C C . GLY A 1 181 ? 14.105 1.823 -2.823 1.00 52.66 181 GLY A C 1
ATOM 1385 O O . GLY A 1 181 ? 13.770 2.614 -1.935 1.00 52.66 181 GLY A O 1
ATOM 1386 N N . THR A 1 182 ? 14.100 2.151 -4.114 1.00 56.47 182 THR A N 1
ATOM 1387 C CA . THR A 1 182 ? 13.531 3.383 -4.674 1.00 56.47 182 THR A CA 1
ATOM 1388 C C . THR A 1 182 ? 12.002 3.323 -4.612 1.00 56.47 182 THR A C 1
ATOM 1390 O O . THR A 1 182 ? 11.388 2.396 -5.146 1.00 56.47 182 THR A O 1
ATOM 1393 N N . THR A 1 183 ? 11.382 4.295 -3.940 1.00 58.47 183 THR A N 1
ATOM 1394 C CA . THR A 1 183 ? 9.924 4.470 -3.920 1.00 58.47 183 THR A CA 1
ATOM 1395 C C . THR A 1 183 ? 9.514 5.086 -5.252 1.00 58.47 183 THR A C 1
ATOM 1397 O O . THR A 1 183 ? 9.754 6.268 -5.475 1.00 58.47 183 THR A O 1
ATOM 1400 N N . ASN A 1 184 ? 8.952 4.288 -6.154 1.00 71.56 184 ASN A N 1
ATOM 1401 C CA . ASN A 1 184 ? 8.621 4.757 -7.496 1.00 71.56 184 ASN A CA 1
ATOM 1402 C C . ASN A 1 184 ? 7.096 4.920 -7.650 1.00 71.56 184 ASN A C 1
ATOM 1404 O O . ASN A 1 184 ? 6.342 4.049 -7.253 1.00 71.56 184 ASN A O 1
ATOM 1408 N N . GLY A 1 185 ? 6.681 6.098 -8.121 1.00 86.44 185 GLY A N 1
ATOM 1409 C CA . GLY A 1 185 ? 5.328 6.636 -8.318 1.00 86.44 185 GLY A CA 1
ATOM 1410 C C . GLY A 1 185 ? 4.091 5.891 -7.813 1.00 86.44 185 GLY A C 1
ATOM 1411 O O . GLY A 1 185 ? 3.668 4.883 -8.377 1.00 86.44 185 GLY A O 1
ATOM 1412 N N . PHE A 1 186 ? 3.426 6.499 -6.834 1.00 92.69 186 PHE A N 1
ATOM 1413 C CA . PHE A 1 186 ? 2.042 6.212 -6.479 1.00 92.69 186 PHE A CA 1
ATOM 1414 C C . PHE A 1 186 ? 1.063 7.154 -7.181 1.00 92.69 186 PHE A C 1
ATOM 1416 O O . PHE A 1 186 ? 1.338 8.340 -7.381 1.00 92.69 186 PHE A O 1
ATOM 1423 N N . PHE A 1 187 ? -0.116 6.633 -7.504 1.00 93.75 187 PHE A N 1
ATOM 1424 C CA . PHE A 1 187 ? -1.231 7.404 -8.050 1.00 93.75 187 PHE A CA 1
ATOM 1425 C C . PHE A 1 187 ? -2.566 6.731 -7.724 1.00 93.75 187 PHE A C 1
ATOM 1427 O O . PHE A 1 187 ? -2.597 5.555 -7.368 1.00 93.75 187 PHE A O 1
ATOM 1434 N N . ILE A 1 188 ? -3.671 7.467 -7.832 1.00 95.06 188 ILE A N 1
ATOM 1435 C CA . ILE A 1 188 ? -5.025 6.917 -7.695 1.00 95.06 188 ILE A CA 1
ATOM 1436 C C . ILE A 1 188 ? -5.654 6.806 -9.086 1.00 95.06 188 ILE A C 1
ATOM 1438 O O . ILE A 1 188 ? -5.563 7.740 -9.879 1.00 95.06 188 ILE A O 1
ATOM 1442 N N . ASN A 1 189 ? -6.328 5.692 -9.365 1.00 94.50 189 ASN A N 1
ATOM 1443 C CA . ASN A 1 189 ? -7.229 5.546 -10.510 1.00 94.50 189 ASN A CA 1
ATOM 1444 C C . ASN A 1 189 ? -8.548 4.868 -10.086 1.00 94.50 189 ASN A C 1
ATOM 1446 O O . ASN A 1 189 ? -8.811 4.685 -8.895 1.00 94.50 189 ASN A O 1
ATOM 1450 N N . ASP A 1 190 ? -9.357 4.436 -11.055 1.00 95.31 190 ASP A N 1
ATOM 1451 C CA . ASP A 1 190 ? -10.653 3.791 -10.813 1.00 95.31 190 ASP A CA 1
ATOM 1452 C C . ASP A 1 190 ? -10.572 2.522 -9.952 1.00 95.31 190 ASP A C 1
ATOM 1454 O O . ASP A 1 190 ? -11.533 2.174 -9.263 1.00 95.31 190 ASP A O 1
ATOM 1458 N N . THR A 1 191 ? -9.436 1.816 -9.931 1.00 96.00 191 THR A N 1
ATOM 1459 C CA . THR A 1 191 ? -9.227 0.627 -9.088 1.00 96.00 191 THR A CA 1
ATOM 1460 C C . THR A 1 191 ? -8.565 0.950 -7.746 1.00 96.00 191 THR A C 1
ATOM 1462 O O . THR A 1 191 ? -8.385 0.053 -6.927 1.00 96.00 191 THR A O 1
ATOM 1465 N N . GLY A 1 192 ? -8.317 2.230 -7.457 1.00 97.38 192 GLY A N 1
ATOM 1466 C CA . GLY A 1 192 ? -7.765 2.724 -6.199 1.00 97.38 192 GLY A CA 1
ATOM 1467 C C . GLY A 1 192 ? -6.292 3.107 -6.310 1.00 97.38 192 GLY A C 1
ATOM 1468 O O . GLY A 1 192 ? -5.818 3.471 -7.385 1.00 97.38 192 GLY A O 1
ATOM 1469 N N . LEU A 1 193 ? -5.571 3.032 -5.191 1.00 97.38 193 LEU A N 1
ATOM 1470 C CA . LEU A 1 193 ? -4.135 3.274 -5.131 1.00 97.38 193 LEU A CA 1
ATOM 1471 C C . LEU A 1 193 ? -3.397 2.298 -6.038 1.00 97.38 193 LEU A C 1
ATOM 1473 O O . LEU A 1 193 ? -3.584 1.092 -5.931 1.00 97.38 193 LEU A O 1
ATOM 1477 N N . GLN A 1 194 ? -2.533 2.823 -6.888 1.00 95.69 194 GLN A N 1
ATOM 1478 C CA . GLN A 1 194 ? -1.639 2.074 -7.752 1.00 95.69 194 GLN A CA 1
ATOM 1479 C C . GLN A 1 194 ? -0.196 2.429 -7.434 1.00 95.69 194 GLN A C 1
ATOM 1481 O O . GLN A 1 194 ? 0.102 3.488 -6.875 1.00 95.69 194 GLN A O 1
ATOM 1486 N N . TRP A 1 195 ? 0.693 1.536 -7.842 1.00 93.69 195 TRP A N 1
ATOM 1487 C CA . TRP A 1 195 ? 2.127 1.717 -7.751 1.00 93.69 195 TRP A CA 1
ATOM 1488 C C . TRP A 1 195 ? 2.770 1.469 -9.117 1.00 93.69 195 TRP A C 1
ATOM 1490 O O . TRP A 1 195 ? 2.306 0.632 -9.893 1.00 93.69 195 TRP A O 1
ATOM 1500 N N . SER A 1 196 ? 3.835 2.205 -9.422 1.00 90.19 196 SER A N 1
ATOM 1501 C CA . SER A 1 196 ? 4.638 2.013 -10.624 1.00 90.19 196 SER A CA 1
ATOM 1502 C C . SER A 1 196 ? 6.106 1.907 -10.257 1.00 90.19 196 SER A C 1
ATOM 1504 O O . SER A 1 196 ? 6.684 2.848 -9.725 1.00 90.19 196 SER A O 1
ATOM 1506 N N . SER A 1 197 ? 6.765 0.803 -10.607 1.00 88.56 197 SER A N 1
ATOM 1507 C CA . SER A 1 197 ? 8.223 0.719 -10.448 1.00 88.56 197 SER A CA 1
ATOM 1508 C C . SER A 1 197 ? 8.993 1.623 -11.419 1.00 88.56 197 SER A C 1
ATOM 1510 O O . SER A 1 197 ? 10.203 1.777 -11.260 1.00 88.56 197 SER A O 1
ATOM 1512 N N . SER A 1 198 ? 8.323 2.229 -12.402 1.00 87.06 198 SER A N 1
ATOM 1513 C CA . SER A 1 198 ? 8.917 3.042 -13.470 1.00 87.06 198 SER A CA 1
ATOM 1514 C C . SER A 1 198 ? 8.023 4.244 -13.846 1.00 87.06 198 SER A C 1
ATOM 1516 O O . SER A 1 198 ? 7.543 4.341 -14.981 1.00 87.06 198 SER A O 1
ATOM 1518 N N . PRO A 1 199 ? 7.765 5.184 -12.917 1.00 85.00 199 PRO A N 1
ATOM 1519 C CA . PRO A 1 199 ? 6.896 6.332 -13.158 1.00 85.00 199 PRO A CA 1
ATOM 1520 C C . PRO A 1 199 ? 7.388 7.168 -14.340 1.00 85.00 199 PRO A C 1
ATOM 1522 O O . PRO A 1 199 ? 8.591 7.333 -14.544 1.00 85.00 199 PRO A O 1
ATOM 1525 N N . GLY A 1 200 ? 6.448 7.704 -15.121 1.00 76.69 200 GLY A N 1
ATOM 1526 C CA . GLY A 1 200 ? 6.751 8.512 -16.309 1.00 76.69 200 GLY A CA 1
ATOM 1527 C C . GLY A 1 200 ? 7.176 7.726 -17.535 1.00 76.69 200 GLY A C 1
ATOM 1528 O O . GLY A 1 200 ? 7.395 8.316 -18.591 1.00 76.69 200 GLY A O 1
ATOM 1529 N N . THR A 1 201 ? 7.283 6.406 -17.415 1.00 74.88 201 THR A N 1
ATOM 1530 C CA . THR A 1 201 ? 7.425 5.530 -18.570 1.00 74.88 201 THR A CA 1
ATOM 1531 C C . THR A 1 201 ? 6.043 5.019 -18.958 1.00 74.88 201 THR A C 1
ATOM 1533 O O . THR A 1 201 ? 5.317 4.488 -18.124 1.00 74.88 201 THR A O 1
ATOM 1536 N N . ASN A 1 202 ? 5.681 5.149 -20.233 1.00 68.62 202 ASN A N 1
ATOM 1537 C CA . ASN A 1 202 ? 4.467 4.534 -20.789 1.00 68.62 202 ASN A CA 1
ATOM 1538 C C . ASN A 1 202 ? 4.726 3.071 -21.199 1.00 68.62 202 ASN A C 1
ATOM 1540 O O . ASN A 1 202 ? 4.147 2.579 -22.163 1.00 68.62 202 ASN A O 1
ATOM 1544 N N . LEU A 1 203 ? 5.690 2.412 -20.545 1.00 75.69 203 LEU A N 1
ATOM 1545 C CA . LEU A 1 203 ? 6.171 1.084 -20.905 1.00 75.69 203 LEU A CA 1
ATOM 1546 C C . LEU A 1 203 ? 5.826 0.103 -19.791 1.00 75.69 203 LEU A C 1
ATOM 1548 O O . LEU A 1 203 ? 6.567 -0.028 -18.817 1.00 75.69 203 LEU A O 1
ATOM 1552 N N . ASP A 1 204 ? 4.737 -0.635 -19.984 1.00 72.31 204 ASP A N 1
ATOM 1553 C CA . ASP A 1 204 ? 4.287 -1.668 -19.046 1.00 72.31 204 ASP A CA 1
ATOM 1554 C C . ASP A 1 204 ? 5.361 -2.738 -18.801 1.00 72.31 204 ASP A C 1
ATOM 1556 O O . ASP A 1 204 ? 5.469 -3.267 -17.700 1.00 72.31 204 ASP A O 1
ATOM 1560 N N . SER A 1 205 ? 6.236 -2.990 -19.784 1.00 77.44 205 SER A N 1
ATOM 1561 C CA . SER A 1 205 ? 7.354 -3.937 -19.674 1.00 77.44 205 SER A CA 1
ATOM 1562 C C . SER A 1 205 ? 8.406 -3.565 -18.622 1.00 77.44 205 SER A C 1
ATOM 1564 O O . SER A 1 205 ? 9.279 -4.375 -18.327 1.00 77.44 205 SER A O 1
ATOM 1566 N N . LEU A 1 206 ? 8.391 -2.328 -18.116 1.00 81.50 206 LEU A N 1
ATOM 1567 C CA . LEU A 1 206 ? 9.300 -1.857 -17.066 1.00 81.50 206 LEU A CA 1
ATOM 1568 C C . LEU A 1 206 ? 8.621 -1.772 -15.693 1.00 81.50 206 LEU A C 1
ATOM 1570 O O . LEU A 1 206 ? 9.306 -1.567 -14.685 1.00 81.50 206 LEU A O 1
ATOM 1574 N N . ASN A 1 207 ? 7.298 -1.942 -15.646 1.00 86.44 207 ASN A N 1
ATOM 1575 C CA . ASN A 1 207 ? 6.538 -1.911 -14.412 1.00 86.44 207 ASN A CA 1
ATOM 1576 C C . ASN A 1 207 ? 6.463 -3.321 -13.809 1.00 86.44 207 ASN A C 1
ATOM 1578 O O . ASN A 1 207 ? 6.141 -4.279 -14.500 1.00 86.44 207 ASN A O 1
ATOM 1582 N N . SER A 1 208 ? 6.762 -3.466 -12.521 1.00 88.62 208 SER A N 1
ATOM 1583 C CA . SER A 1 208 ? 6.716 -4.745 -11.809 1.00 88.62 208 SER A CA 1
ATOM 1584 C C . SER A 1 208 ? 5.436 -4.938 -10.995 1.00 88.62 208 SER A C 1
ATOM 1586 O O . SER A 1 208 ? 5.295 -5.960 -10.325 1.00 88.62 208 SER A O 1
ATOM 1588 N N . PHE A 1 209 ? 4.494 -3.995 -11.045 1.00 92.12 209 PHE A N 1
ATOM 1589 C CA . PHE A 1 209 ? 3.268 -4.049 -10.258 1.00 92.12 209 PHE A CA 1
ATOM 1590 C C . PHE A 1 209 ? 2.197 -4.960 -10.876 1.00 92.12 209 PHE A C 1
ATOM 1592 O O . PHE A 1 209 ? 1.615 -4.647 -11.909 1.00 92.12 209 PHE A O 1
ATOM 1599 N N . GLY A 1 210 ? 1.894 -6.071 -10.205 1.00 92.94 210 GLY A N 1
ATOM 1600 C CA . GLY A 1 210 ? 0.791 -6.985 -10.532 1.00 92.94 210 GLY A CA 1
ATOM 1601 C C . GLY A 1 210 ? -0.485 -6.753 -9.711 1.00 92.94 210 GLY A C 1
ATOM 1602 O O . GLY A 1 210 ? -1.473 -7.464 -9.882 1.00 92.94 210 GLY A O 1
ATOM 1603 N N . GLY A 1 211 ? -0.485 -5.776 -8.800 1.00 95.56 211 GLY A N 1
ATOM 1604 C CA . GLY A 1 211 ? -1.612 -5.474 -7.915 1.00 95.56 211 GLY A CA 1
ATOM 1605 C C . GLY A 1 211 ? -1.328 -5.726 -6.433 1.00 95.56 211 GLY A C 1
ATOM 1606 O O . GLY A 1 211 ? -0.239 -6.152 -6.042 1.00 95.56 211 GLY A O 1
ATOM 1607 N N . TRP A 1 212 ? -2.333 -5.450 -5.603 1.00 97.81 212 TRP A N 1
ATOM 1608 C CA . TRP A 1 212 ? -2.261 -5.621 -4.153 1.00 97.81 212 TRP A CA 1
ATOM 1609 C C . TRP A 1 212 ? -2.767 -6.983 -3.701 1.00 97.81 212 TRP A C 1
ATOM 1611 O O . TRP A 1 212 ? -3.766 -7.495 -4.210 1.00 97.81 212 TRP A O 1
ATOM 1621 N N . LEU A 1 213 ? -2.093 -7.515 -2.689 1.00 97.44 213 LEU A N 1
ATOM 1622 C CA . LEU A 1 213 ? -2.400 -8.775 -2.036 1.00 97.44 213 LEU A CA 1
ATOM 1623 C C . LEU A 1 213 ? -2.421 -8.542 -0.526 1.00 97.44 213 LEU A C 1
ATOM 1625 O O . LEU A 1 213 ? -1.505 -7.927 0.017 1.00 97.44 213 LEU A O 1
ATOM 1629 N N . VAL A 1 214 ? -3.440 -9.038 0.164 1.00 97.94 214 VAL A N 1
ATOM 1630 C CA . VAL A 1 214 ? -3.498 -9.013 1.630 1.00 97.94 214 VAL A CA 1
ATOM 1631 C C . VAL A 1 214 ? -3.399 -10.434 2.136 1.00 97.94 214 VAL A C 1
ATOM 1633 O O . VAL A 1 214 ? -4.151 -11.282 1.674 1.00 97.94 214 VAL A O 1
ATOM 1636 N N . CYS A 1 215 ? -2.483 -10.693 3.065 1.00 96.19 215 CYS A N 1
ATOM 1637 C CA . CYS A 1 215 ? -2.259 -12.016 3.637 1.00 96.19 215 CYS A CA 1
ATOM 1638 C C . CYS A 1 215 ? -2.273 -11.980 5.163 1.00 96.19 215 CYS A C 1
ATOM 1640 O O . CYS A 1 215 ? -1.653 -11.112 5.771 1.00 96.19 215 CYS A O 1
ATOM 1642 N N . GLU A 1 216 ? -2.875 -12.984 5.787 1.00 93.75 216 GLU A N 1
ATOM 1643 C CA . GLU A 1 216 ? -2.543 -13.364 7.161 1.00 93.75 216 GLU A CA 1
ATOM 1644 C C . GLU A 1 216 ? -1.156 -14.028 7.144 1.00 93.75 216 GLU A C 1
ATOM 1646 O O . GLU A 1 216 ? -0.975 -15.089 6.537 1.00 93.75 216 GLU A O 1
ATOM 1651 N N . TRP A 1 217 ? -0.154 -13.364 7.732 1.00 85.25 217 TRP A N 1
ATOM 1652 C CA . TRP A 1 217 ? 1.253 -13.764 7.589 1.00 85.25 217 TRP A CA 1
ATOM 1653 C C . TRP A 1 217 ? 2.035 -13.724 8.918 1.00 85.25 217 TRP A C 1
ATOM 1655 O O . TRP A 1 217 ? 1.662 -14.412 9.866 1.00 85.25 217 TRP A O 1
ATOM 1665 N N . TRP A 1 218 ? 3.129 -12.954 9.015 1.00 79.75 218 TRP A N 1
ATOM 1666 C CA . TRP A 1 218 ? 4.107 -13.041 10.115 1.00 79.75 218 TRP A CA 1
ATOM 1667 C C . TRP A 1 218 ? 3.582 -12.601 11.485 1.00 79.75 218 TRP A C 1
ATOM 1669 O O . TRP A 1 218 ? 4.104 -13.053 12.503 1.00 79.75 218 TRP A O 1
ATOM 1679 N N . HIS A 1 219 ? 2.566 -11.739 11.525 1.00 82.50 219 HIS A N 1
ATOM 1680 C CA . HIS A 1 219 ? 2.085 -11.121 12.765 1.00 82.50 219 HIS A CA 1
ATOM 1681 C C . HIS A 1 219 ? 0.672 -11.550 13.168 1.00 82.50 219 HIS A C 1
ATOM 1683 O O . HIS A 1 219 ? 0.098 -10.962 14.078 1.00 82.50 219 HIS A O 1
ATOM 1689 N N . GLY A 1 220 ? 0.103 -12.566 12.506 1.00 86.75 220 GLY A N 1
ATOM 1690 C CA . GLY A 1 220 ? -1.256 -13.041 12.797 1.00 86.75 220 GLY A CA 1
ATOM 1691 C C . GLY A 1 220 ? -2.358 -12.018 12.496 1.00 86.75 220 GLY A C 1
ATOM 1692 O O . GLY A 1 220 ? -3.498 -12.217 12.896 1.00 86.75 220 GLY A O 1
ATOM 1693 N N . VAL A 1 221 ? -2.018 -10.935 11.793 1.00 92.25 221 VAL A N 1
ATOM 1694 C CA . VAL A 1 221 ? -2.936 -9.897 11.316 1.00 92.25 221 VAL A CA 1
ATOM 1695 C C . VAL A 1 221 ? -2.848 -9.794 9.791 1.00 92.25 221 VAL A C 1
ATOM 1697 O O . VAL A 1 221 ? -1.807 -10.155 9.223 1.00 92.25 221 VAL A O 1
ATOM 1700 N N . PRO A 1 222 ? -3.900 -9.306 9.109 1.00 96.75 222 PRO A N 1
ATOM 1701 C CA . PRO A 1 222 ? -3.845 -9.055 7.676 1.00 96.75 222 PRO A CA 1
ATOM 1702 C C . PRO A 1 222 ? -2.759 -8.024 7.350 1.00 96.75 222 PRO A C 1
ATOM 1704 O O . PRO A 1 222 ? -2.749 -6.916 7.886 1.00 96.75 222 PRO A O 1
ATOM 1707 N N . GLN A 1 223 ? -1.842 -8.392 6.463 1.00 96.81 223 GLN A N 1
ATOM 1708 C CA . GLN A 1 223 ? -0.688 -7.596 6.059 1.00 96.81 223 GLN A CA 1
ATOM 1709 C C . GLN A 1 223 ? -0.703 -7.368 4.547 1.00 96.81 223 GLN A C 1
ATOM 1711 O O . GLN A 1 223 ? -1.080 -8.253 3.780 1.00 96.81 223 GLN A O 1
ATOM 1716 N N . LEU A 1 224 ? -0.299 -6.171 4.123 1.00 97.50 224 LEU A N 1
ATOM 1717 C CA . LEU A 1 224 ? -0.243 -5.763 2.728 1.00 97.50 224 LEU A CA 1
ATOM 1718 C C . LEU A 1 224 ? 1.053 -6.229 2.056 1.00 97.50 224 LEU A C 1
ATOM 1720 O O . LEU A 1 224 ? 2.167 -6.014 2.541 1.00 97.50 224 LEU A O 1
ATOM 1724 N N . PHE A 1 225 ? 0.880 -6.786 0.868 1.00 96.12 225 PHE A N 1
ATOM 1725 C CA . PHE A 1 225 ? 1.915 -7.176 -0.069 1.00 96.12 225 PHE A CA 1
ATOM 1726 C C . PHE A 1 225 ? 1.572 -6.621 -1.455 1.00 96.12 225 PHE A C 1
ATOM 1728 O O . PHE A 1 225 ? 0.414 -6.324 -1.763 1.00 96.12 225 PHE A O 1
ATOM 1735 N N . PHE A 1 226 ? 2.580 -6.505 -2.313 1.00 93.94 226 PHE A N 1
ATOM 1736 C CA . PHE A 1 226 ? 2.364 -6.296 -3.741 1.00 93.94 226 PHE A CA 1
ATOM 1737 C C . PHE A 1 226 ? 2.752 -7.558 -4.502 1.00 93.94 226 PHE A C 1
ATOM 1739 O O . PHE A 1 226 ? 3.717 -8.236 -4.138 1.00 93.94 226 PHE A O 1
ATOM 1746 N N . ARG A 1 227 ? 2.012 -7.859 -5.564 1.00 94.06 227 ARG A N 1
ATOM 1747 C CA . ARG A 1 227 ? 2.332 -8.945 -6.487 1.00 94.06 227 ARG A CA 1
ATOM 1748 C C . ARG A 1 227 ? 3.297 -8.460 -7.545 1.00 94.06 227 ARG A C 1
ATOM 1750 O O . ARG A 1 227 ? 3.129 -7.357 -8.065 1.00 94.06 227 ARG A O 1
ATOM 1757 N N . LYS A 1 228 ? 4.265 -9.293 -7.905 1.00 90.69 228 LYS A N 1
ATOM 1758 C CA . LYS A 1 228 ? 5.068 -9.050 -9.099 1.00 90.69 228 LYS A CA 1
ATOM 1759 C C . LYS A 1 228 ? 4.211 -9.330 -10.330 1.00 90.69 228 LYS A C 1
ATOM 1761 O O . LYS A 1 228 ? 3.486 -10.320 -10.366 1.00 90.69 228 LYS A O 1
ATOM 1766 N N . ILE A 1 229 ? 4.285 -8.461 -11.335 1.00 86.88 229 ILE A N 1
ATOM 1767 C CA . ILE A 1 229 ? 3.470 -8.581 -12.555 1.00 86.88 229 ILE A CA 1
ATOM 1768 C C . ILE A 1 229 ? 3.697 -9.912 -13.288 1.00 86.88 229 ILE A C 1
ATOM 1770 O O . ILE A 1 229 ? 2.767 -10.465 -13.861 1.00 86.88 229 ILE A O 1
ATOM 1774 N N . TYR A 1 230 ? 4.918 -10.448 -13.221 1.00 82.88 230 TYR A N 1
ATOM 1775 C CA . TYR A 1 230 ? 5.313 -11.685 -13.897 1.00 82.88 230 TYR A CA 1
ATOM 1776 C C . TYR A 1 230 ? 4.753 -12.950 -13.230 1.00 82.88 230 TYR A C 1
ATOM 1778 O O . TYR A 1 230 ? 4.743 -14.002 -13.858 1.00 82.88 230 TYR A O 1
ATOM 1786 N N . ASP A 1 231 ? 4.241 -12.827 -12.001 1.00 81.06 231 ASP A N 1
ATOM 1787 C CA . ASP A 1 231 ? 3.748 -13.938 -11.182 1.00 81.06 231 ASP A CA 1
ATOM 1788 C C . ASP A 1 231 ? 2.249 -13.770 -10.851 1.00 81.06 231 ASP A C 1
ATOM 1790 O O . ASP A 1 231 ? 1.737 -14.289 -9.853 1.00 81.06 231 ASP A O 1
ATOM 1794 N N . ILE A 1 232 ? 1.516 -12.993 -11.659 1.00 81.50 232 ILE A N 1
ATOM 1795 C CA . ILE A 1 232 ? 0.090 -12.710 -11.429 1.00 81.50 232 ILE A CA 1
ATOM 1796 C C . ILE A 1 232 ? -0.800 -13.947 -11.625 1.00 81.50 232 ILE A C 1
ATOM 1798 O O . ILE A 1 232 ? -1.826 -14.073 -10.958 1.00 81.50 232 ILE A O 1
ATOM 1802 N N . ASP A 1 233 ? -0.372 -14.888 -12.468 1.00 83.62 233 ASP A N 1
ATOM 1803 C CA . ASP A 1 233 ? -1.103 -16.129 -12.748 1.00 83.62 233 ASP A CA 1
ATOM 1804 C C . ASP A 1 233 ? -0.958 -17.174 -11.632 1.00 83.62 233 ASP A C 1
ATOM 1806 O O . ASP A 1 233 ? -1.745 -18.121 -11.555 1.00 83.62 233 ASP A O 1
ATOM 1810 N N . THR A 1 234 ? 0.016 -17.009 -10.730 1.00 86.12 234 THR A N 1
ATOM 1811 C CA . THR A 1 234 ? 0.165 -17.891 -9.570 1.00 86.12 234 THR A CA 1
ATOM 1812 C C . THR A 1 234 ? -1.025 -17.692 -8.624 1.00 86.12 234 THR A C 1
ATOM 1814 O O . THR A 1 234 ? -1.294 -16.571 -8.204 1.00 86.12 234 THR A O 1
ATOM 1817 N N . PRO A 1 235 ? -1.782 -18.725 -8.233 1.00 88.06 235 PRO A N 1
ATOM 1818 C CA . PRO A 1 235 ? -2.900 -18.522 -7.317 1.00 88.06 235 PRO A CA 1
ATOM 1819 C C . PRO A 1 235 ? -2.442 -17.954 -5.967 1.00 88.06 235 PRO A C 1
ATOM 1821 O O . PRO A 1 235 ? -1.478 -18.441 -5.373 1.00 88.06 235 PRO A O 1
ATOM 1824 N N . ALA A 1 236 ? -3.161 -16.954 -5.451 1.00 90.12 236 ALA A N 1
ATOM 1825 C CA . ALA A 1 236 ? -2.924 -16.449 -4.103 1.00 90.12 236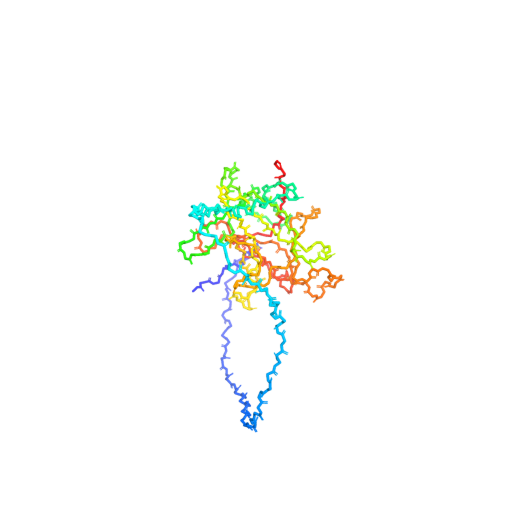 ALA A CA 1
ATOM 1826 C C . ALA A 1 236 ? -3.121 -17.577 -3.062 1.00 90.12 236 ALA A C 1
ATOM 1828 O O . ALA A 1 236 ? -4.083 -18.350 -3.169 1.00 90.12 236 ALA A O 1
ATOM 1829 N N . PRO A 1 237 ? -2.267 -17.681 -2.025 1.00 90.81 237 PRO A N 1
ATOM 1830 C CA . PRO A 1 237 ? -2.435 -18.695 -0.987 1.00 90.81 237 PRO A CA 1
ATOM 1831 C C . PRO A 1 237 ? -3.778 -18.621 -0.245 1.00 90.81 237 PRO A C 1
ATOM 1833 O O . PRO A 1 237 ? -4.469 -17.600 -0.229 1.00 90.81 237 PRO A O 1
ATOM 1836 N N . CYS A 1 238 ? -4.143 -19.692 0.467 1.00 90.38 238 CYS A N 1
ATOM 1837 C CA . CYS A 1 238 ? -5.362 -19.741 1.293 1.00 90.38 238 CYS A CA 1
ATOM 1838 C C . CYS A 1 238 ? -5.470 -18.600 2.321 1.00 90.38 238 CYS A C 1
ATOM 1840 O O . CYS A 1 238 ? -6.570 -18.126 2.626 1.00 90.38 238 CYS A O 1
ATOM 1842 N N . SER A 1 239 ? -4.338 -18.153 2.853 1.00 94.00 239 SER A N 1
ATOM 1843 C CA . SER A 1 239 ? -4.264 -17.066 3.824 1.00 94.00 239 SER A CA 1
ATOM 1844 C C . SER A 1 239 ? -4.262 -15.679 3.181 1.00 94.00 239 SER A C 1
ATOM 1846 O O . SER A 1 239 ? -4.153 -14.701 3.908 1.00 94.00 239 SER A O 1
ATOM 1848 N N . CYS A 1 240 ? -4.391 -15.580 1.854 1.00 96.19 240 CYS A N 1
ATOM 1849 C CA . CYS A 1 240 ? -4.298 -14.324 1.121 1.00 96.19 240 CYS A CA 1
ATOM 1850 C C . CYS A 1 240 ? -5.527 -14.027 0.254 1.00 96.19 240 CYS A C 1
ATOM 1852 O O . CYS A 1 240 ? -6.267 -14.940 -0.112 1.00 96.19 240 CYS A O 1
ATOM 1854 N N . ALA A 1 241 ? -5.715 -12.770 -0.127 1.00 97.19 241 ALA A N 1
ATOM 1855 C CA . ALA A 1 241 ? -6.677 -12.353 -1.135 1.00 97.19 241 ALA A CA 1
ATOM 1856 C C . ALA A 1 241 ? -6.148 -11.178 -1.957 1.00 97.19 241 ALA A C 1
ATOM 1858 O O . ALA A 1 241 ? -5.515 -10.264 -1.424 1.00 97.19 241 ALA A O 1
ATOM 1859 N N . ASP A 1 242 ? -6.425 -11.195 -3.256 1.00 97.25 242 ASP A N 1
ATOM 1860 C CA . ASP A 1 242 ? -6.196 -10.063 -4.139 1.00 97.25 242 ASP A CA 1
ATOM 1861 C C . ASP A 1 242 ? -7.223 -8.965 -3.840 1.00 97.25 242 ASP A C 1
ATOM 1863 O O . ASP A 1 242 ? -8.432 -9.207 -3.795 1.00 97.25 242 ASP A O 1
ATOM 1867 N N . VAL A 1 243 ? -6.759 -7.732 -3.662 1.00 98.25 243 VAL A N 1
ATOM 1868 C CA . VAL A 1 243 ? -7.634 -6.605 -3.318 1.00 98.25 243 VAL A CA 1
ATOM 1869 C C . VAL A 1 243 ? -7.359 -5.399 -4.204 1.00 98.25 243 VAL A C 1
ATOM 1871 O O . VAL A 1 243 ? -6.290 -5.236 -4.796 1.00 98.25 243 VAL A O 1
ATOM 1874 N N . TYR A 1 244 ? -8.347 -4.529 -4.289 1.00 98.62 244 TYR A N 1
ATOM 1875 C CA . TYR A 1 244 ? -8.171 -3.121 -4.582 1.00 98.62 244 TYR A CA 1
ATOM 1876 C C . TYR A 1 244 ? -7.904 -2.370 -3.274 1.00 98.62 244 TYR A C 1
ATOM 1878 O O . TYR A 1 244 ? -8.506 -2.684 -2.250 1.00 98.62 244 TYR A O 1
ATOM 1886 N N . LEU A 1 245 ? -7.030 -1.362 -3.304 1.00 98.38 245 LEU A N 1
ATOM 1887 C CA . LEU A 1 245 ? -6.833 -0.441 -2.181 1.00 98.38 245 LEU A CA 1
ATOM 1888 C C . LEU A 1 245 ? -7.528 0.875 -2.493 1.00 98.38 245 LEU A C 1
ATOM 1890 O O . LEU A 1 245 ? -6.991 1.719 -3.203 1.00 98.38 245 LEU A O 1
ATOM 1894 N N . LYS A 1 246 ? -8.752 1.038 -2.006 1.00 98.38 246 LYS A N 1
ATOM 1895 C CA . LYS A 1 246 ? -9.608 2.172 -2.344 1.00 98.38 246 LYS A CA 1
ATOM 1896 C C . LYS A 1 246 ? -9.372 3.330 -1.371 1.00 98.38 246 LYS A C 1
ATOM 1898 O O . LYS A 1 246 ? -9.397 3.107 -0.159 1.00 98.38 246 LYS A O 1
ATOM 1903 N N . PRO A 1 247 ? -9.152 4.561 -1.864 1.00 97.88 247 PRO A N 1
ATOM 1904 C CA . PRO A 1 247 ? -9.158 5.729 -1.002 1.00 97.88 247 PRO A CA 1
ATOM 1905 C C . PRO A 1 247 ? -10.592 6.038 -0.560 1.00 97.88 247 PRO A C 1
ATOM 1907 O O . PRO A 1 247 ? -11.513 6.103 -1.373 1.00 97.88 247 PRO A O 1
ATOM 1910 N N . VAL A 1 248 ? -10.763 6.267 0.736 1.00 97.88 248 VAL A N 1
ATOM 1911 C CA . VAL A 1 248 ? -11.961 6.852 1.333 1.00 97.88 248 VAL A CA 1
ATOM 1912 C C . VAL A 1 248 ? -11.561 8.220 1.864 1.00 97.88 248 VAL A C 1
ATOM 1914 O O . VAL A 1 248 ? -10.905 8.321 2.903 1.00 97.88 248 VAL A O 1
ATOM 1917 N N . TYR A 1 249 ? -11.902 9.258 1.105 1.00 95.38 249 TYR A N 1
ATOM 1918 C CA . TYR A 1 249 ? -11.514 10.640 1.386 1.00 95.38 249 TYR A CA 1
ATOM 1919 C C . TYR A 1 249 ? -12.117 11.168 2.697 1.00 95.38 249 TYR A C 1
ATOM 1921 O O . TYR A 1 249 ? -13.235 10.788 3.064 1.00 95.38 249 TYR A O 1
ATOM 1929 N N . ILE A 1 250 ? -11.362 12.024 3.396 1.00 91.62 250 ILE A N 1
ATOM 1930 C CA . ILE A 1 250 ? -11.706 12.603 4.709 1.00 91.62 250 ILE A CA 1
ATOM 1931 C C . ILE A 1 250 ? -11.671 14.131 4.713 1.00 91.62 250 ILE A C 1
ATOM 1933 O O . ILE A 1 250 ? -10.999 14.721 3.837 1.00 91.62 250 ILE A O 1
#

Secondary structure (DSSP, 8-state):
-PPPPP---S---PPP---------------------------------PPPPP----------------------S--EEEEEEEPTT-TT-GGGSSPEEEEEE-SSS-EEEEEESS--TTS-EEEEEEPTT---TT-EEEEEE-SSSS-EEEEE-TTS-TT-SEEEEEEEESSS-BTTB----EEEETTEEEE-SSTT---GGG--EEEEEEEE-TTSSEEEEEEEGGGTTSPPPTTEEEEEEEEEE-

Foldseek 3Di:
DDDFAADDDDDDDDDDDDDDDDDDDDDDDDDDDDDDDDDDDDDDDDDDDDDDDDDDDDPDPPPPPPPPPLVPVPQPFFWFWWFWDFDPPDPPVCVRHGWTWAWCDPVPQWTFTFTDNDDDLRRWGWGWAADPPDPFPQFTWGWTDRPDSFIWTKDQQCVPPVPDQKGTITIHTDDAADPRGGQGGWDQDPLGIDGFPDTNDPDVVRGQFCAWKWFCDDPNGTTIITGGNVNNPPRDGPRMGGTRTHTDGD

Sequence (250 aa):
MDLPSICNGGSTSPPFFLQYKTSPLDLFHTVNTTHSTPAQPITNVTTATMKFQAGGTVFAFSTMIVASLAQVFTNHSQEYNLQTCLKPGQAGKERFEGLWLVSYHTGAGLGDATFIEERTAAAGKGFLEQVNGTTIENNNYQAFNLGNAFPWQMIVAQNVNFYADWQPVRINAGLGTSSFGTTNGFFINDTGLQWSSSPGTNLDSLNSFGGWLVCEWWHGVPQLFFRKIYDIDTPAPCSCADVYLKPVYI

Radius of gyration: 25.64 Å; chains: 1; bounding box: 62×88×44 Å

Organism: Hortaea werneckii (NCBI:txid91943)

InterPro domains:
  IPR057229 Domain of unknown function DUF7907 [PF25484] (77-249)

pLDDT: mean 73.57, std 24.5, range [27.09, 98.75]